Protein AF-A0A2X2DXN9-F1 (afdb_monomer)

Foldseek 3Di:
DPDDDADDDDDPDDDPVVVVVCVVPHDPDDDDDPDDLQDQQLEAEEEEADALVCLLVLVLLVCQVPLWLAEEEEDADPVVLVVSQVSLVVVVAQEDEFEDVDDPVVLVVRLVCRLLLVGRYYYYYLVRCPPSPHPAGQEYEHSAQDQDLVSVSVRRVSHRPPNDYHYYYYYDYPVCVVSVVVNCVSNVHDHHYDYRDPDGDRDHNHGQKDKDKAFAAVCNVDDPVVVLCCCVPVVVADPVQWDDWAGDNGMIIIIGTPVSD

pLDDT: mean 89.09, std 10.54, range [43.66, 98.56]

Organism: Proteus mirabilis (NCBI:txid584)

Mean predicted aligned error: 8.42 Å

Sequence (261 aa):
MSTQRQTLLFSATWPDEIAKISRKIQQDPVTIEINSPDELPAVEQQFYEISRYGKLGLLQKLLSHHQPNSCVVFCNTKRDCQDVYEALTESNQSVLALHGDMEQKERDQTLIRFANGSCRVLVATDVAARGLDIKALEMVINYELSHDPEVHIHRIGRTARAGESGLAISFCAPEEIPRANALEEMLNIKLNWQSAPSGLSITPLVATMATLCIDGGKKAKMRPGDILGALTGDLGFSGEDIGKINIHPTHAYVAVKTVHC

Radius of gyration: 21.53 Å; Cα contacts (8 Å, |Δi|>4): 435; chains: 1; bounding box: 62×34×58 Å

InterPro domains:
  IPR001650 Helicase, C-terminal domain-like [PF00271] (55-163)
  IPR001650 Helicase, C-terminal domain-like [PS51194] (57-204)
  IPR001650 Helicase, C-terminal domain-like [SM00490] (82-163)
  IPR005580 DEAD box helicase DbpA/CsdA, RNA-binding domain [PF03880] (211-257)
  IPR012677 Nucleotide-binding alpha-beta plait domain superfamily [G3DSA:3.30.70.330] (211-260)
  IPR027417 P-loop containing nucleoside triphosphate hydrolase [G3DSA:3.40.50.300] (1-39)
  IPR027417 P-loop containing nucleoside triphosphate hydrolase [G3DSA:3.40.50.300] (42-209)
  IPR027417 P-loop containing nucleoside triphosphate hydrolase [SSF52540] (9-239)
  IPR050079 DEAD box RNA helicase [PTHR47959] (2-195)

Nearest PDB structures (foldseek):
  7pmq-assembly1_D  TM=9.463E-01  e=2.293E-34  Escherichia coli
  7pmm-assembly1_B  TM=9.439E-01  e=4.016E-34  Escherichia coli K-12
  7bbb-assembly1_A  TM=8.991E-01  e=1.398E-30  Escherichia coli K-12
  3eas-assembly1_B  TM=9.463E-01  e=1.703E-18  Thermus thermophilus HB27
  5ivl-assembly1_B  TM=8.173E-01  e=2.325E-18  Geobacillus stearothermophilus 10

Solvent-accessible surface area (backbone atoms only — not comparable to full-atom values): 14871 Å² total; per-residue (Å²): 131,86,78,83,80,86,66,89,87,86,71,96,70,84,51,74,68,56,53,53,50,47,67,72,69,41,77,90,73,86,83,82,79,88,81,66,89,81,67,68,66,67,45,52,63,40,31,34,81,40,52,78,85,48,45,63,64,49,48,48,42,50,51,30,72,66,58,54,72,30,30,40,36,36,23,87,40,65,63,57,20,47,56,52,38,52,56,39,45,77,58,60,31,29,60,44,70,39,45,86,85,59,53,71,69,57,47,53,50,49,51,51,29,40,73,44,30,38,21,26,32,39,24,19,20,66,81,48,52,58,86,67,88,59,75,59,24,48,27,27,34,31,68,42,72,49,92,46,54,69,55,45,55,62,54,46,62,48,19,30,48,96,86,43,80,10,40,29,39,36,35,33,29,81,92,40,44,71,43,53,53,52,35,28,63,74,68,72,49,82,80,47,75,50,79,84,85,76,93,70,72,78,48,59,50,75,42,63,20,38,62,48,79,41,94,41,4,50,77,70,68,54,49,67,67,58,55,50,46,48,40,43,64,79,66,66,40,54,78,88,40,49,58,62,66,48,76,40,62,62,34,25,37,37,17,31,38,38,95,81,110

Structure (mmCIF, N/CA/C/O backbone):
data_AF-A0A2X2DXN9-F1
#
_entry.id   AF-A0A2X2DXN9-F1
#
loop_
_atom_site.group_PDB
_atom_site.id
_atom_site.type_symbol
_atom_site.label_atom_id
_atom_site.label_alt_id
_atom_site.label_comp_id
_atom_site.label_asym_id
_atom_site.label_entity_id
_atom_site.label_seq_id
_atom_site.pdbx_PDB_ins_code
_atom_site.Cartn_x
_atom_site.Cartn_y
_atom_site.Cartn_z
_atom_site.occupancy
_atom_site.B_iso_or_equiv
_atom_site.auth_seq_id
_atom_site.auth_comp_id
_atom_site.auth_asym_id
_atom_site.auth_atom_id
_atom_site.pdbx_PDB_model_num
ATOM 1 N N . MET A 1 1 ? -34.849 -7.661 -37.073 1.00 43.66 1 MET A N 1
ATOM 2 C CA . MET A 1 1 ? -34.799 -8.500 -35.858 1.00 43.66 1 MET A CA 1
ATOM 3 C C . MET A 1 1 ? -34.284 -7.625 -34.732 1.00 43.66 1 MET A C 1
ATOM 5 O O . MET A 1 1 ? -33.233 -7.024 -34.902 1.00 43.66 1 MET A O 1
ATOM 9 N N . SER A 1 2 ? -35.058 -7.449 -33.660 1.00 53.84 2 SER A N 1
ATOM 10 C CA . SER A 1 2 ? -34.593 -6.728 -32.471 1.00 53.84 2 SER A CA 1
ATOM 11 C C . SER A 1 2 ? -33.479 -7.554 -31.832 1.00 53.84 2 SER A C 1
ATOM 13 O O . SER A 1 2 ? -33.687 -8.717 -31.496 1.00 53.84 2 SER A O 1
ATOM 15 N N . THR A 1 3 ? -32.279 -6.989 -31.752 1.00 63.72 3 THR A N 1
ATOM 16 C CA . THR A 1 3 ? -31.1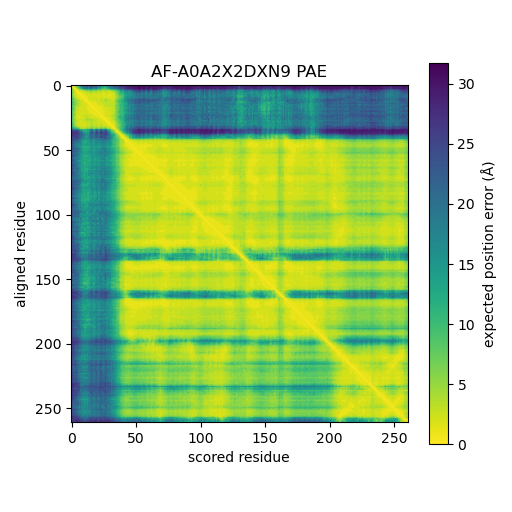30 -7.605 -31.091 1.00 63.72 3 THR A CA 1
ATOM 17 C C . THR A 1 3 ? -31.452 -7.709 -29.603 1.00 63.72 3 THR A C 1
ATOM 19 O O . THR A 1 3 ? -31.515 -6.691 -28.914 1.00 63.72 3 THR A O 1
ATOM 22 N N . GLN A 1 4 ? -31.707 -8.921 -29.105 1.00 79.00 4 GLN A N 1
ATOM 23 C CA . GLN A 1 4 ? -31.879 -9.145 -27.672 1.00 79.00 4 GLN A CA 1
ATOM 24 C C . GLN A 1 4 ? -30.590 -8.732 -26.956 1.00 79.00 4 GLN A C 1
ATOM 26 O O . GLN A 1 4 ? -29.508 -9.248 -27.237 1.00 79.00 4 GLN A O 1
ATOM 31 N N . ARG A 1 5 ? -30.702 -7.747 -26.063 1.00 84.31 5 ARG A N 1
ATOM 32 C CA . ARG A 1 5 ? -29.579 -7.234 -25.282 1.00 84.31 5 ARG A CA 1
ATOM 33 C C . ARG A 1 5 ? -29.354 -8.148 -24.082 1.00 84.31 5 ARG A C 1
ATOM 35 O O . ARG A 1 5 ? -30.212 -8.231 -23.210 1.00 84.31 5 ARG A O 1
ATOM 42 N N . GLN A 1 6 ? -28.189 -8.781 -24.015 1.00 90.00 6 GLN A N 1
ATOM 43 C CA . GLN A 1 6 ? -27.727 -9.466 -22.811 1.00 90.00 6 GLN A CA 1
ATOM 44 C C . GLN A 1 6 ? -27.098 -8.444 -21.852 1.00 90.00 6 GLN A C 1
ATOM 46 O O . GLN A 1 6 ? -26.258 -7.642 -22.264 1.00 90.00 6 GLN A O 1
ATOM 51 N N . THR A 1 7 ? -27.495 -8.470 -20.577 1.00 91.94 7 THR A N 1
ATOM 52 C CA . THR A 1 7 ? -26.948 -7.589 -19.533 1.00 91.94 7 THR A CA 1
ATOM 53 C C . THR A 1 7 ? -26.287 -8.422 -18.439 1.00 91.94 7 THR A C 1
ATOM 55 O O . THR A 1 7 ? -26.954 -9.195 -17.751 1.00 91.94 7 THR A O 1
ATOM 58 N N . LEU A 1 8 ? -24.983 -8.222 -18.250 1.00 93.56 8 LEU A N 1
ATOM 59 C CA . LEU A 1 8 ? -24.211 -8.772 -17.137 1.00 93.56 8 LEU A CA 1
ATOM 60 C C . LEU A 1 8 ? -24.008 -7.667 -16.094 1.00 93.56 8 LEU A C 1
ATOM 62 O O . LEU A 1 8 ? -23.579 -6.567 -16.446 1.00 93.56 8 LEU A O 1
ATOM 66 N N . LEU A 1 9 ? -24.327 -7.954 -14.834 1.00 90.38 9 LEU A N 1
ATOM 67 C CA . LEU A 1 9 ? -24.095 -7.060 -13.701 1.00 90.38 9 LEU A CA 1
ATOM 68 C C . LEU A 1 9 ? -23.085 -7.724 -12.770 1.00 90.38 9 LEU A C 1
ATOM 70 O O . LEU A 1 9 ? -23.290 -8.855 -12.344 1.00 90.38 9 LEU A O 1
ATOM 74 N N . PHE A 1 10 ? -22.008 -7.006 -12.465 1.00 89.06 10 PHE A N 1
ATOM 75 C CA . PHE A 1 10 ? -20.984 -7.429 -11.516 1.00 89.06 10 PHE A CA 1
ATOM 76 C C . PHE A 1 10 ? -21.008 -6.461 -10.340 1.00 89.06 10 PHE A C 1
ATOM 78 O O . PHE A 1 10 ? -20.931 -5.249 -10.544 1.00 89.06 10 PHE A O 1
ATOM 85 N N . SER A 1 11 ? -21.120 -6.991 -9.126 1.00 81.25 11 SER A N 1
ATOM 86 C CA . SER A 1 11 ? -21.057 -6.202 -7.901 1.00 81.25 11 SER A CA 1
ATOM 87 C C . SER A 1 11 ? -20.251 -6.952 -6.851 1.00 81.25 11 SER A C 1
ATOM 89 O O . SER A 1 11 ? -20.380 -8.167 -6.736 1.00 81.25 11 SER A O 1
ATOM 91 N N . ALA A 1 12 ? -19.410 -6.227 -6.113 1.00 71.94 12 ALA A N 1
ATOM 92 C CA . ALA A 1 12 ? -18.669 -6.788 -4.984 1.00 71.94 12 ALA A CA 1
ATOM 93 C C . ALA A 1 12 ? -19.564 -6.970 -3.747 1.00 71.94 12 ALA A C 1
ATOM 95 O O . ALA A 1 12 ? -19.292 -7.823 -2.914 1.00 71.94 12 ALA A O 1
ATOM 96 N N . THR A 1 13 ? -20.631 -6.176 -3.645 1.00 72.44 13 THR A N 1
ATOM 97 C CA . THR A 1 13 ? -21.581 -6.169 -2.525 1.00 72.44 13 THR A CA 1
ATOM 98 C C . THR A 1 13 ? -23.012 -6.195 -3.063 1.00 72.44 13 THR A C 1
ATOM 100 O O . THR A 1 13 ? -23.247 -5.852 -4.227 1.00 72.44 13 THR A O 1
ATOM 103 N N . TRP A 1 14 ? -23.992 -6.599 -2.252 1.00 84.62 14 TRP A N 1
ATOM 104 C CA . TRP A 1 14 ? -25.385 -6.739 -2.706 1.00 84.62 14 TRP A CA 1
ATOM 105 C C . TRP A 1 14 ? -26.413 -5.966 -1.854 1.00 84.62 14 TRP A C 1
ATOM 107 O O . TRP A 1 14 ? -27.368 -6.559 -1.351 1.00 84.62 14 TRP A O 1
ATOM 117 N N . PRO A 1 15 ? -26.262 -4.635 -1.680 1.00 82.38 15 PRO A N 1
ATOM 118 C CA . PRO A 1 15 ? -27.256 -3.831 -0.974 1.00 82.38 15 PRO A CA 1
ATOM 119 C C . PRO A 1 15 ? -28.538 -3.653 -1.805 1.00 82.38 15 PRO A C 1
ATOM 121 O O . PRO A 1 15 ? -28.542 -3.785 -3.035 1.00 82.38 15 PRO A O 1
ATOM 124 N N . ASP A 1 16 ? -29.628 -3.252 -1.144 1.00 85.19 16 ASP A N 1
ATOM 125 C CA . ASP A 1 16 ? -30.950 -3.062 -1.765 1.00 85.19 16 ASP A CA 1
ATOM 126 C C . ASP A 1 16 ? -30.941 -2.140 -2.994 1.00 85.19 16 ASP A C 1
ATOM 128 O O . ASP A 1 16 ? -31.746 -2.307 -3.916 1.00 85.19 16 ASP A O 1
ATOM 132 N N . GLU A 1 17 ? -30.041 -1.157 -3.033 1.00 87.31 17 GLU A N 1
ATOM 133 C CA . GLU A 1 17 ? -29.891 -0.264 -4.183 1.00 87.31 17 GLU A CA 1
ATOM 134 C C . GLU A 1 17 ? -29.381 -0.993 -5.432 1.00 87.31 17 GLU A C 1
ATOM 136 O O . GLU A 1 17 ? -29.935 -0.807 -6.519 1.00 87.31 17 GLU A O 1
ATOM 141 N N . ILE A 1 18 ? -28.400 -1.889 -5.284 1.00 90.44 18 ILE A N 1
ATOM 142 C CA . ILE A 1 18 ? -27.899 -2.725 -6.384 1.00 90.44 18 ILE A CA 1
ATOM 143 C C . ILE A 1 18 ? -28.983 -3.707 -6.828 1.00 90.44 18 ILE A C 1
ATOM 145 O O . ILE A 1 18 ? -29.223 -3.853 -8.030 1.00 90.44 18 ILE A O 1
ATOM 149 N N . ALA A 1 19 ? -29.726 -4.286 -5.882 1.00 88.75 19 ALA A N 1
ATOM 150 C CA . ALA A 1 19 ? -30.862 -5.149 -6.196 1.00 88.75 19 ALA A CA 1
ATOM 151 C C . ALA A 1 19 ? -31.944 -4.408 -7.011 1.00 88.75 19 ALA A C 1
ATOM 153 O O . ALA A 1 19 ? -32.518 -4.963 -7.951 1.00 88.75 19 ALA A O 1
ATOM 154 N N . LYS A 1 20 ? -32.214 -3.128 -6.706 1.00 93.19 20 LYS A N 1
ATOM 155 C CA . LYS A 1 20 ? -33.123 -2.279 -7.503 1.00 93.19 20 LYS A CA 1
ATOM 156 C C . LYS A 1 20 ? -32.589 -2.029 -8.915 1.00 93.19 20 LYS A C 1
ATOM 158 O O . LYS A 1 20 ? -33.374 -2.076 -9.861 1.00 93.19 20 LYS A O 1
ATOM 163 N N . ILE A 1 21 ? -31.287 -1.780 -9.069 1.00 92.62 21 ILE A N 1
ATOM 164 C CA . ILE A 1 21 ? -30.659 -1.581 -10.383 1.00 92.62 21 ILE A CA 1
ATOM 165 C C . ILE A 1 21 ? -30.755 -2.858 -11.217 1.00 92.62 21 ILE A C 1
ATOM 167 O O . ILE A 1 21 ? -31.239 -2.789 -12.347 1.00 92.62 21 ILE A O 1
ATOM 171 N N . SER A 1 22 ? -30.376 -4.010 -10.654 1.00 92.44 22 SER A N 1
ATOM 172 C CA . SER A 1 22 ? -30.458 -5.319 -11.315 1.00 92.44 22 SER A CA 1
ATOM 173 C C . SER A 1 22 ? -31.863 -5.571 -11.872 1.00 92.44 22 SER A C 1
ATOM 175 O O . SER A 1 22 ? -32.015 -5.779 -13.077 1.00 92.44 22 SER A O 1
ATOM 177 N N . ARG A 1 23 ? -32.906 -5.385 -11.044 1.00 92.12 23 ARG A N 1
ATOM 178 C CA . ARG A 1 23 ? -34.318 -5.525 -11.452 1.00 92.12 23 ARG A CA 1
ATOM 179 C C . ARG A 1 23 ? -34.743 -4.599 -12.595 1.00 92.12 23 ARG A C 1
ATOM 181 O O . ARG A 1 23 ? -35.689 -4.913 -13.308 1.00 92.12 23 ARG A O 1
ATOM 188 N N . LYS A 1 24 ? -34.092 -3.444 -12.757 1.00 93.31 24 LYS A N 1
ATOM 189 C CA . LYS A 1 24 ? -34.435 -2.455 -13.790 1.00 93.31 24 LYS A CA 1
ATOM 190 C C . LYS A 1 24 ? -33.757 -2.738 -15.133 1.00 93.31 24 LYS A C 1
ATOM 192 O O . LYS A 1 24 ? -34.295 -2.341 -16.164 1.00 93.31 24 LYS A O 1
ATOM 197 N N . ILE A 1 25 ? -32.571 -3.354 -15.130 1.00 92.56 25 ILE A N 1
ATOM 198 C CA . ILE A 1 25 ? -31.713 -3.455 -16.326 1.00 92.56 25 ILE A CA 1
ATOM 199 C C . ILE A 1 25 ? -31.457 -4.887 -16.812 1.00 92.56 25 ILE A C 1
ATOM 201 O O . ILE A 1 25 ? -30.969 -5.063 -17.932 1.00 92.56 25 ILE A O 1
ATOM 205 N N . GLN A 1 26 ? -31.760 -5.896 -15.993 1.00 93.12 26 GLN A N 1
ATOM 206 C CA . GLN A 1 26 ? -31.664 -7.312 -16.346 1.00 93.12 26 GLN A CA 1
ATOM 207 C C . GLN A 1 26 ? -33.069 -7.918 -16.501 1.00 93.12 26 GLN A C 1
ATOM 209 O O . GLN A 1 26 ? -34.011 -7.505 -15.830 1.00 93.12 26 GLN A O 1
ATOM 214 N N . GLN A 1 27 ? -33.208 -8.893 -17.399 1.00 90.06 27 GLN A N 1
ATOM 215 C CA . GLN A 1 27 ? -34.408 -9.723 -17.550 1.00 90.06 27 GLN A CA 1
ATOM 216 C C . GLN A 1 27 ? -34.047 -11.146 -17.139 1.00 90.06 27 GLN A C 1
ATOM 218 O O . GLN A 1 27 ? -33.095 -11.686 -17.692 1.00 90.06 27 GLN A O 1
ATOM 223 N N . ASP A 1 28 ? -34.786 -11.699 -16.174 1.00 89.75 28 ASP A N 1
ATOM 224 C CA . ASP A 1 28 ? -34.601 -13.057 -15.636 1.00 89.75 28 ASP A CA 1
ATOM 225 C C . ASP A 1 28 ? -33.117 -13.443 -15.410 1.00 89.75 28 ASP A C 1
ATOM 227 O O . ASP A 1 28 ? -32.604 -14.374 -16.035 1.00 89.75 28 ASP A O 1
ATOM 231 N N . PRO A 1 29 ? -32.358 -12.662 -14.608 1.00 90.94 29 PRO A N 1
ATOM 232 C CA . PRO A 1 29 ? -30.931 -12.905 -14.443 1.00 90.94 29 PRO A CA 1
ATOM 233 C C . PRO A 1 29 ? -30.669 -14.190 -13.654 1.00 90.94 29 PRO A C 1
ATOM 235 O O . PRO A 1 29 ? -31.252 -14.417 -12.596 1.00 90.94 29 PRO A O 1
ATOM 238 N N . VAL A 1 30 ? -29.699 -14.980 -14.116 1.00 92.19 30 VAL A N 1
ATOM 239 C CA . VAL A 1 30 ? -29.083 -16.024 -13.291 1.00 92.19 30 VAL A CA 1
ATOM 240 C C . VAL A 1 30 ? -28.154 -15.348 -12.286 1.00 92.19 30 VAL A C 1
ATOM 242 O O . VAL A 1 30 ? -27.163 -14.725 -12.676 1.00 92.19 30 VAL A O 1
ATOM 245 N N . THR A 1 31 ? -28.469 -15.470 -10.999 1.00 88.50 31 THR A N 1
ATOM 246 C CA . THR A 1 31 ? -27.612 -14.975 -9.918 1.00 88.50 31 THR A CA 1
ATOM 247 C C . THR A 1 31 ? -26.549 -16.016 -9.591 1.00 88.50 31 THR A C 1
ATOM 249 O O . THR A 1 31 ? -26.867 -17.158 -9.267 1.00 88.50 31 THR A O 1
ATOM 252 N N . ILE A 1 32 ? -25.281 -15.614 -9.666 1.00 85.25 32 ILE A N 1
ATOM 253 C CA . ILE A 1 32 ? -24.147 -16.408 -9.193 1.00 85.25 32 ILE A CA 1
ATOM 254 C C . ILE A 1 32 ? -23.573 -15.674 -7.988 1.00 85.25 32 ILE A C 1
ATOM 256 O O . ILE A 1 32 ? -22.884 -14.666 -8.138 1.00 85.25 32 ILE A O 1
ATOM 260 N N . GLU A 1 33 ? -23.880 -16.176 -6.799 1.00 79.25 33 GLU A N 1
ATOM 261 C CA . GLU A 1 33 ? -23.240 -15.739 -5.564 1.00 79.25 33 GLU A CA 1
ATOM 262 C C . GLU A 1 33 ? -22.003 -16.597 -5.333 1.00 79.25 33 GLU A C 1
ATOM 264 O O . GLU A 1 33 ? -22.087 -17.811 -5.138 1.00 79.25 33 GLU A O 1
ATOM 269 N N . ILE A 1 34 ? -20.836 -15.961 -5.365 1.00 69.06 34 ILE A N 1
ATOM 270 C CA . ILE A 1 34 ? -19.601 -16.594 -4.914 1.00 69.06 34 ILE A CA 1
ATOM 271 C C . ILE A 1 34 ? -19.5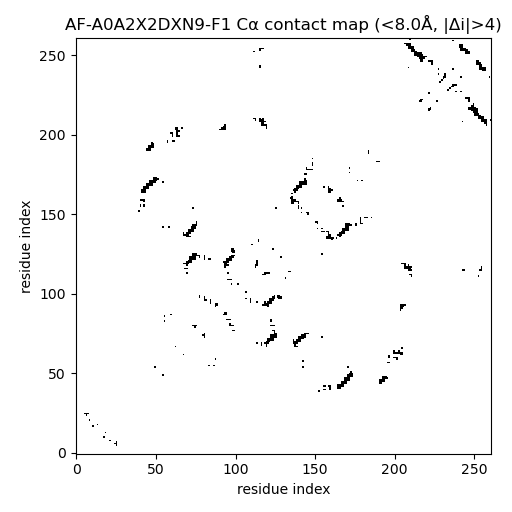72 -16.410 -3.395 1.00 69.06 34 ILE A C 1
ATOM 273 O O . ILE A 1 34 ? -18.936 -15.496 -2.878 1.00 69.06 34 ILE A O 1
ATOM 277 N N . ASN A 1 35 ? -20.348 -17.231 -2.689 1.00 48.03 35 ASN A N 1
ATOM 278 C CA . ASN A 1 35 ? -20.347 -17.244 -1.234 1.00 48.03 35 ASN A CA 1
ATOM 279 C C . ASN A 1 35 ? -19.051 -17.884 -0.729 1.00 48.03 35 ASN A C 1
ATOM 281 O O . ASN A 1 35 ? -18.899 -19.099 -0.811 1.00 48.03 35 ASN A O 1
ATOM 285 N N . SER A 1 36 ? -18.185 -17.051 -0.152 1.00 47.03 36 SER A N 1
ATOM 286 C CA . SER A 1 36 ? -17.472 -17.378 1.087 1.00 47.03 36 SER A CA 1
ATOM 287 C C . SER A 1 36 ? -17.422 -16.121 1.972 1.00 47.03 36 SER A C 1
ATOM 289 O O . SER A 1 36 ? -16.415 -15.418 1.956 1.00 47.03 36 SER A O 1
ATOM 291 N N . PRO A 1 37 ? -18.495 -15.782 2.714 1.00 47.16 37 PRO A N 1
ATOM 292 C CA . PRO A 1 37 ? -18.447 -14.708 3.711 1.00 47.16 37 PRO A CA 1
ATOM 293 C C . PRO A 1 37 ? -17.586 -15.071 4.933 1.00 47.16 37 PRO A C 1
ATOM 295 O O . PRO A 1 37 ? -17.106 -14.177 5.621 1.00 47.16 37 PRO A O 1
ATOM 298 N N . ASP A 1 38 ? -17.380 -16.367 5.195 1.00 46.31 38 ASP A N 1
ATOM 299 C CA . ASP A 1 38 ? -16.884 -16.838 6.497 1.00 46.31 38 ASP A CA 1
ATOM 300 C C . ASP A 1 38 ? -15.380 -17.125 6.560 1.00 46.31 38 ASP A C 1
ATOM 302 O O . ASP A 1 38 ? -14.809 -17.171 7.649 1.00 46.31 38 ASP A O 1
ATOM 306 N N . GLU A 1 39 ? -14.701 -17.294 5.425 1.00 54.56 39 GLU A N 1
ATOM 307 C CA . GLU A 1 39 ? -13.242 -17.387 5.437 1.00 54.56 39 GLU A CA 1
ATOM 308 C C . GLU A 1 39 ? -12.669 -16.002 5.193 1.00 54.56 39 GLU A C 1
ATOM 310 O O . GLU A 1 39 ? -12.453 -15.565 4.059 1.00 54.56 39 GLU A O 1
ATOM 315 N N . LEU A 1 40 ? -12.415 -15.307 6.306 1.00 62.00 40 LEU A N 1
ATOM 316 C CA . LEU A 1 40 ? -11.428 -14.238 6.341 1.00 62.00 40 LEU A CA 1
ATOM 317 C C . LEU A 1 40 ? -10.234 -14.647 5.467 1.00 62.00 40 LEU A C 1
ATOM 319 O O . LEU A 1 40 ? -9.781 -15.794 5.574 1.00 62.00 40 LEU A O 1
ATOM 323 N N . PRO A 1 41 ? -9.704 -13.739 4.623 1.00 65.06 41 PRO A N 1
ATOM 324 C CA . PRO A 1 41 ? -8.460 -14.000 3.915 1.00 65.06 41 PRO A CA 1
ATOM 325 C C . PRO A 1 41 ? -7.446 -14.586 4.900 1.00 65.06 41 PRO A C 1
ATOM 327 O O . PRO A 1 41 ? -7.398 -14.113 6.038 1.00 65.06 41 PRO A O 1
ATOM 330 N N . ALA A 1 42 ? -6.669 -15.595 4.489 1.00 76.06 42 ALA A N 1
ATOM 331 C CA . ALA A 1 42 ? -5.634 -16.231 5.313 1.00 76.06 42 ALA A CA 1
ATOM 332 C C . ALA A 1 42 ? -4.469 -15.253 5.582 1.00 76.06 42 ALA A C 1
ATOM 334 O O . ALA A 1 42 ? -3.345 -15.409 5.109 1.00 76.06 42 ALA A O 1
ATOM 335 N N . VAL A 1 43 ? -4.790 -14.188 6.304 1.00 87.56 43 VAL A N 1
ATOM 336 C CA . VAL A 1 43 ? -3.999 -13.004 6.584 1.00 87.56 43 VAL A CA 1
ATOM 337 C C . VAL A 1 43 ? -3.881 -12.928 8.089 1.00 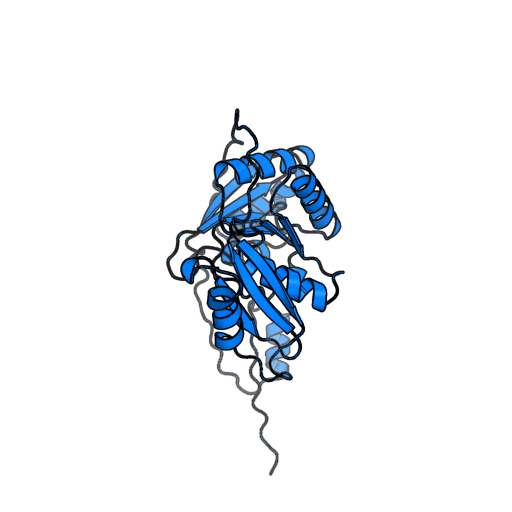87.56 43 VAL A C 1
ATOM 339 O O . VAL A 1 43 ? -4.885 -12.869 8.804 1.00 87.56 43 VAL A O 1
ATOM 342 N N . GLU A 1 44 ? -2.650 -12.896 8.575 1.00 91.69 44 GLU A N 1
ATOM 343 C CA . GLU A 1 44 ? -2.399 -12.558 9.962 1.00 91.69 44 GLU A CA 1
ATOM 344 C C . GLU A 1 44 ? -2.801 -11.099 10.183 1.00 91.69 44 GLU A C 1
ATOM 346 O O . GLU A 1 44 ? -2.304 -10.198 9.506 1.00 91.69 44 GLU A O 1
ATOM 351 N N . GLN A 1 45 ? -3.718 -10.861 11.118 1.00 94.25 45 GLN A N 1
ATOM 352 C CA . GLN A 1 45 ? -4.181 -9.521 11.455 1.00 94.25 45 GLN A CA 1
ATOM 353 C C . GLN A 1 45 ? -3.648 -9.108 12.827 1.00 94.25 45 GLN A C 1
ATOM 355 O O . GLN A 1 45 ? -3.760 -9.856 13.800 1.00 94.25 45 GLN A O 1
ATOM 360 N N . GLN A 1 46 ? -3.091 -7.902 12.905 1.00 97.06 46 GLN A N 1
ATOM 361 C CA . GLN A 1 46 ? -2.583 -7.300 14.136 1.00 97.06 46 GLN A CA 1
ATOM 362 C C . GLN A 1 46 ? -3.145 -5.888 14.295 1.00 97.06 46 GLN A C 1
ATOM 364 O O . GLN A 1 46 ? -3.168 -5.106 13.343 1.00 97.06 46 GLN A O 1
ATOM 369 N N . PHE A 1 47 ? -3.576 -5.547 15.505 1.00 97.94 47 PHE A N 1
ATOM 370 C CA . PHE A 1 47 ? -4.136 -4.240 15.830 1.00 97.94 47 PHE A CA 1
ATOM 371 C C . PHE A 1 47 ? -3.294 -3.555 16.897 1.00 97.94 47 PHE A C 1
ATOM 373 O O . PHE A 1 47 ? -2.893 -4.181 17.871 1.00 97.94 47 PHE A O 1
ATOM 380 N N . TYR A 1 48 ? -3.042 -2.261 16.731 1.00 98.25 48 TYR A N 1
ATOM 381 C CA . TYR A 1 48 ? -2.291 -1.462 17.694 1.00 98.25 48 TYR A CA 1
ATOM 382 C C . TYR A 1 48 ? -3.117 -0.260 18.121 1.00 98.25 48 TYR A C 1
ATOM 384 O O . TYR A 1 48 ? -3.457 0.591 17.295 1.00 98.25 48 TYR A O 1
ATOM 392 N N . GLU A 1 49 ? -3.405 -0.173 19.416 1.00 97.12 49 GLU A N 1
ATOM 393 C CA . GLU A 1 49 ? -3.967 1.038 19.999 1.00 97.12 49 GLU A CA 1
ATOM 394 C C . GLU A 1 49 ? -2.851 2.075 20.169 1.00 97.12 49 GLU A C 1
ATOM 396 O O . GLU A 1 49 ? -1.848 1.838 20.847 1.00 97.12 49 GLU A O 1
ATOM 401 N N . ILE A 1 50 ? -2.985 3.220 19.502 1.00 97.00 50 ILE A N 1
ATOM 402 C CA . ILE A 1 50 ? -1.963 4.266 19.509 1.00 97.00 50 ILE A CA 1
ATOM 403 C C . ILE A 1 50 ? -2.592 5.628 19.238 1.00 97.00 50 ILE A C 1
ATOM 405 O O . ILE A 1 50 ? -3.457 5.770 18.379 1.00 97.00 50 ILE A O 1
ATOM 409 N N . SER A 1 51 ? -2.137 6.670 19.933 1.00 96.75 51 SER A N 1
ATOM 410 C CA . SER A 1 51 ? -2.616 8.027 19.664 1.00 96.75 51 SER A CA 1
ATOM 411 C C . SER A 1 51 ? -2.328 8.445 18.218 1.00 96.75 51 SER A C 1
ATOM 413 O O . SER A 1 51 ? -1.335 8.021 17.623 1.00 96.75 51 SER A O 1
ATOM 415 N N . ARG A 1 52 ? -3.151 9.346 17.667 1.00 94.75 52 ARG A N 1
ATOM 416 C CA . ARG A 1 52 ? -2.956 9.914 16.320 1.00 94.75 52 ARG A CA 1
ATOM 417 C C . ARG A 1 52 ? -1.520 10.395 16.083 1.00 94.75 52 ARG A C 1
ATOM 419 O O . ARG A 1 52 ? -0.940 10.100 15.045 1.00 94.75 52 ARG A O 1
ATOM 426 N N . TYR A 1 53 ? -0.930 11.069 17.070 1.00 93.56 53 TYR A N 1
ATOM 427 C CA . TYR A 1 53 ? 0.446 11.569 17.004 1.00 93.56 53 TYR A CA 1
ATOM 428 C C . TYR A 1 53 ? 1.509 10.459 17.067 1.00 93.56 53 TYR A C 1
ATOM 430 O O . TYR A 1 53 ? 2.607 10.629 16.545 1.00 93.56 53 TYR A O 1
ATOM 438 N N . GLY A 1 54 ? 1.205 9.318 17.692 1.00 95.56 54 GLY A N 1
ATOM 439 C CA . GLY A 1 54 ? 2.121 8.180 17.803 1.00 95.56 54 GLY A CA 1
ATOM 440 C C . GLY A 1 54 ? 2.148 7.262 16.575 1.00 95.56 54 GLY A C 1
ATOM 441 O O . GLY A 1 54 ? 3.095 6.488 16.427 1.00 95.56 54 GLY A O 1
ATOM 442 N N . LYS A 1 55 ? 1.147 7.349 15.686 1.00 97.00 55 LYS A N 1
ATOM 443 C CA . LYS A 1 55 ? 1.000 6.461 14.519 1.00 97.00 55 LYS A CA 1
ATOM 444 C C . LYS A 1 55 ? 2.208 6.473 13.589 1.00 97.00 55 LYS A C 1
ATOM 446 O O . LYS A 1 55 ? 2.675 5.409 13.198 1.00 97.00 55 LYS A O 1
ATOM 451 N N . LEU A 1 56 ? 2.749 7.649 13.269 1.00 96.00 56 LEU A N 1
ATOM 452 C CA . LEU A 1 56 ? 3.904 7.768 12.376 1.00 96.00 56 LEU A CA 1
ATOM 453 C C . LEU A 1 56 ? 5.150 7.081 12.958 1.00 96.00 56 LEU A C 1
ATOM 455 O O . LEU A 1 56 ? 5.823 6.316 12.270 1.00 96.00 56 LEU A O 1
ATOM 459 N N . GLY A 1 57 ? 5.427 7.300 14.246 1.00 95.06 57 GLY A N 1
ATOM 460 C CA . GLY A 1 57 ? 6.552 6.650 14.918 1.00 95.06 57 GLY A CA 1
ATOM 461 C C . GLY A 1 57 ? 6.380 5.131 15.003 1.00 95.06 57 GLY A C 1
ATOM 462 O O . GLY A 1 57 ? 7.349 4.386 14.857 1.00 95.06 57 GLY A O 1
ATOM 463 N N . LEU A 1 58 ? 5.148 4.651 15.203 1.00 96.62 58 LEU A N 1
ATOM 464 C CA . LEU A 1 58 ? 4.838 3.223 15.157 1.00 96.62 58 LEU A CA 1
ATOM 465 C C . LEU A 1 58 ? 5.016 2.647 13.742 1.00 96.62 58 LEU A C 1
ATOM 467 O O . LEU A 1 58 ? 5.644 1.601 13.594 1.00 96.62 58 LEU A O 1
ATOM 471 N N . LEU A 1 59 ? 4.537 3.351 12.712 1.00 97.62 59 LEU A N 1
ATOM 472 C CA . LEU A 1 59 ? 4.692 2.974 11.305 1.00 97.62 59 LEU A CA 1
ATOM 473 C C . LEU A 1 59 ? 6.159 2.745 10.951 1.00 97.62 59 LEU A C 1
ATOM 475 O O . LEU A 1 59 ? 6.514 1.684 10.447 1.00 97.62 59 LEU A O 1
ATOM 479 N N . GLN A 1 60 ? 7.024 3.708 11.268 1.00 95.56 60 GLN A N 1
ATOM 480 C CA . GLN A 1 60 ? 8.457 3.613 10.989 1.00 95.56 60 GLN A CA 1
ATOM 481 C C . GLN A 1 60 ? 9.110 2.422 11.695 1.00 95.56 60 GLN A C 1
ATOM 483 O O . GLN A 1 60 ? 9.931 1.728 11.094 1.00 95.56 60 GLN A O 1
ATOM 488 N N . LYS A 1 61 ? 8.735 2.151 12.951 1.00 95.31 61 LYS A N 1
ATOM 489 C CA . LYS A 1 61 ? 9.246 1.002 13.712 1.00 95.31 61 LYS A CA 1
ATOM 490 C C . LYS A 1 61 ? 8.814 -0.327 13.107 1.00 95.31 61 LYS A C 1
ATOM 492 O O . LYS A 1 61 ? 9.643 -1.220 12.978 1.00 95.31 61 LYS A O 1
ATOM 497 N N . LEU A 1 62 ? 7.548 -0.457 12.719 1.00 96.38 62 LEU A N 1
ATOM 498 C CA . LEU A 1 62 ? 7.022 -1.692 12.135 1.00 96.38 62 LEU A CA 1
ATOM 499 C C . LEU A 1 62 ? 7.597 -1.944 10.742 1.00 96.38 62 LEU A C 1
ATOM 501 O O . LEU A 1 62 ? 8.037 -3.053 10.456 1.00 96.38 62 LEU A O 1
ATOM 505 N N . LEU A 1 63 ? 7.698 -0.904 9.916 1.00 96.06 63 LEU A N 1
ATOM 506 C CA . LEU A 1 63 ? 8.410 -0.970 8.643 1.00 96.06 63 LEU A CA 1
ATOM 507 C C . LEU A 1 63 ? 9.872 -1.407 8.846 1.00 96.06 63 LEU A C 1
ATOM 509 O O . LEU A 1 63 ? 10.349 -2.307 8.157 1.00 96.06 63 LEU A O 1
ATOM 513 N N . SER A 1 64 ? 10.552 -0.838 9.847 1.00 93.69 64 SER A N 1
ATOM 514 C CA . SER A 1 64 ? 11.935 -1.200 10.183 1.00 93.69 64 SER A CA 1
ATOM 515 C C . SER A 1 64 ? 12.071 -2.647 10.654 1.00 93.69 64 SER A C 1
ATOM 517 O O . SER A 1 64 ? 13.035 -3.305 10.278 1.00 93.69 64 SER A O 1
ATOM 519 N N . HIS A 1 65 ? 11.119 -3.127 11.458 1.00 93.88 65 HIS A N 1
ATOM 520 C CA . HIS A 1 65 ? 11.098 -4.477 12.017 1.00 93.88 65 HIS A CA 1
ATOM 521 C C . HIS A 1 65 ? 10.831 -5.543 10.953 1.00 93.88 65 HIS A C 1
ATOM 523 O O . HIS A 1 65 ? 11.552 -6.533 10.883 1.00 93.88 65 HIS A O 1
ATOM 529 N N . HIS A 1 66 ? 9.804 -5.339 10.126 1.00 94.19 66 HIS A N 1
ATOM 530 C CA . HIS A 1 66 ? 9.354 -6.355 9.179 1.00 94.19 66 HIS A CA 1
ATOM 531 C C . HIS A 1 66 ? 10.111 -6.334 7.854 1.00 94.19 66 HIS A C 1
ATOM 533 O O . HIS A 1 66 ? 10.183 -7.369 7.206 1.00 94.19 66 HIS A O 1
ATOM 539 N N . GLN A 1 67 ? 10.661 -5.186 7.437 1.00 94.31 67 GLN A N 1
ATOM 540 C CA . GLN A 1 67 ? 11.341 -5.038 6.144 1.00 94.31 67 GLN A CA 1
ATOM 541 C C . GLN A 1 67 ? 10.569 -5.695 4.973 1.00 94.31 67 GLN A C 1
ATOM 543 O O . GLN A 1 67 ? 11.158 -6.483 4.231 1.00 94.31 67 GLN A O 1
ATOM 548 N N . PRO A 1 68 ? 9.283 -5.366 4.736 1.00 94.00 68 PRO A N 1
ATOM 549 C CA . PRO A 1 68 ? 8.524 -5.970 3.640 1.00 94.00 68 PRO A CA 1
ATOM 550 C C . PRO A 1 68 ? 9.103 -5.613 2.264 1.00 94.00 68 PRO A C 1
ATOM 552 O O . PRO A 1 68 ? 9.542 -4.482 2.031 1.00 94.00 68 PRO A O 1
ATOM 555 N N . ASN A 1 69 ? 9.093 -6.542 1.310 1.00 91.56 69 ASN A N 1
ATOM 556 C CA . ASN A 1 69 ? 9.464 -6.257 -0.083 1.00 91.56 69 ASN A CA 1
ATOM 557 C C . ASN A 1 69 ? 8.415 -5.387 -0.785 1.00 91.56 69 ASN A C 1
ATOM 559 O O . ASN A 1 69 ? 8.753 -4.600 -1.667 1.00 91.56 69 ASN A O 1
ATOM 563 N N . SER A 1 70 ? 7.148 -5.517 -0.385 1.00 92.31 70 SER A N 1
ATOM 564 C CA . SER A 1 70 ? 6.043 -4.692 -0.871 1.00 92.31 70 SER A CA 1
ATOM 565 C C . SER A 1 70 ? 5.024 -4.437 0.238 1.00 92.31 70 SER A C 1
ATOM 567 O O . SER A 1 70 ? 4.486 -5.366 0.843 1.00 92.31 70 SER A O 1
ATOM 569 N N . CYS A 1 71 ? 4.761 -3.161 0.503 1.00 95.38 71 CYS A N 1
ATOM 570 C CA . CYS A 1 71 ? 3.828 -2.708 1.520 1.00 95.38 71 CYS A CA 1
ATOM 571 C C . CYS A 1 71 ? 2.919 -1.618 0.961 1.00 95.38 71 CYS A C 1
ATOM 573 O O . CYS A 1 71 ? 3.399 -0.677 0.330 1.00 95.38 71 CYS A O 1
ATOM 575 N N . VAL A 1 72 ? 1.618 -1.704 1.238 1.00 95.94 72 VAL A N 1
ATOM 576 C CA . VAL A 1 72 ? 0.691 -0.583 1.024 1.00 95.94 72 VAL A CA 1
ATOM 577 C C . VAL A 1 72 ? 0.236 -0.041 2.371 1.00 95.94 72 VAL A C 1
ATOM 579 O O . VAL A 1 72 ? -0.227 -0.801 3.218 1.00 95.94 72 VAL A O 1
ATOM 582 N N . VAL A 1 73 ? 0.352 1.273 2.551 1.00 97.94 73 VAL A N 1
ATOM 583 C CA . VAL A 1 73 ? -0.161 2.006 3.711 1.00 97.94 73 VAL A CA 1
ATOM 584 C C . VAL A 1 73 ? -1.431 2.736 3.285 1.00 97.94 73 VAL A C 1
ATOM 586 O O . VAL A 1 73 ? -1.376 3.666 2.484 1.00 97.94 73 VAL A O 1
ATOM 589 N N . PHE A 1 74 ? -2.578 2.307 3.799 1.00 97.38 74 PHE A N 1
ATOM 590 C CA . PHE A 1 74 ? -3.869 2.917 3.511 1.00 97.38 74 PHE A CA 1
ATOM 591 C C . PHE A 1 74 ? -4.178 4.066 4.468 1.00 97.38 74 PHE A C 1
ATOM 593 O O . PHE A 1 74 ? -4.196 3.885 5.688 1.00 97.38 74 PHE A O 1
ATOM 600 N N . CYS A 1 75 ? -4.498 5.219 3.891 1.00 96.62 75 CYS A N 1
ATOM 601 C CA . CYS A 1 75 ? -4.967 6.417 4.578 1.00 96.62 75 CYS A CA 1
ATOM 602 C C . CYS A 1 75 ? -6.414 6.721 4.167 1.00 96.62 75 CYS A C 1
ATOM 604 O O . CYS A 1 75 ? -6.803 6.477 3.020 1.00 96.62 75 CYS A O 1
ATOM 606 N N . ASN A 1 76 ? -7.215 7.287 5.075 1.00 93.81 76 ASN A N 1
ATOM 607 C CA . ASN A 1 76 ? -8.604 7.631 4.756 1.00 93.81 76 ASN A CA 1
ATOM 608 C C . ASN A 1 76 ? -8.697 8.913 3.917 1.00 93.81 76 ASN A C 1
ATOM 610 O O . ASN A 1 76 ? -9.578 9.030 3.062 1.00 93.81 76 ASN A O 1
ATOM 614 N N . THR A 1 77 ? -7.789 9.873 4.131 1.00 93.25 77 THR A N 1
ATOM 615 C CA . THR A 1 77 ? -7.781 11.146 3.401 1.00 93.25 77 THR A CA 1
ATOM 616 C C . THR A 1 77 ? -6.519 11.335 2.565 1.00 93.25 77 THR A C 1
ATOM 618 O O . THR A 1 77 ? -5.468 10.741 2.810 1.00 93.25 77 THR A O 1
ATOM 621 N N . LYS A 1 78 ? -6.618 12.205 1.553 1.00 93.62 78 LYS A N 1
ATOM 622 C CA . LYS A 1 78 ? -5.470 12.594 0.721 1.00 93.62 78 LYS A CA 1
ATOM 623 C C . LYS A 1 78 ? -4.412 13.350 1.525 1.00 93.62 78 LYS A C 1
ATOM 625 O O . LYS A 1 78 ? -3.232 13.211 1.239 1.00 93.62 78 LYS A O 1
ATOM 630 N N . ARG A 1 79 ? -4.843 14.132 2.520 1.00 94.19 79 ARG A N 1
ATOM 631 C CA . ARG A 1 79 ? -3.941 14.890 3.386 1.00 94.19 79 ARG A CA 1
ATOM 632 C C . ARG A 1 79 ? -3.098 13.950 4.236 1.00 94.19 79 ARG A C 1
ATOM 634 O O . ARG A 1 79 ? -1.885 14.051 4.189 1.00 94.19 79 ARG A O 1
ATOM 641 N N . ASP A 1 80 ? -3.726 12.978 4.896 1.00 94.56 80 ASP A N 1
ATOM 642 C CA . ASP A 1 80 ? -2.993 11.979 5.685 1.00 94.56 80 ASP A CA 1
ATOM 643 C C . ASP A 1 80 ? -2.039 11.162 4.798 1.00 94.56 80 ASP A C 1
ATOM 645 O O . ASP A 1 80 ? -0.912 10.880 5.190 1.00 94.56 80 ASP A O 1
ATOM 649 N N . CYS A 1 81 ? -2.459 10.829 3.570 1.00 95.88 81 CYS A N 1
ATOM 650 C CA . CYS A 1 81 ? -1.596 10.169 2.587 1.00 95.88 81 CYS A CA 1
ATOM 651 C C . CYS A 1 81 ? -0.338 10.996 2.271 1.00 95.88 81 CYS A C 1
ATOM 653 O O . CYS A 1 81 ? 0.751 10.432 2.179 1.00 95.88 81 CYS A O 1
ATOM 655 N N . GLN A 1 82 ? -0.486 12.311 2.100 1.00 95.81 82 GLN A N 1
ATOM 656 C CA . GLN A 1 82 ? 0.628 13.212 1.821 1.00 95.81 82 GLN A CA 1
ATOM 657 C C . GLN A 1 82 ? 1.533 13.381 3.049 1.00 95.81 82 GLN A C 1
ATOM 659 O O . GLN A 1 82 ? 2.741 13.196 2.931 1.00 95.81 82 GLN A O 1
ATOM 664 N N . ASP A 1 83 ? 0.953 13.629 4.226 1.00 96.19 83 ASP A N 1
ATOM 665 C CA . ASP A 1 83 ? 1.688 13.814 5.483 1.00 96.19 83 ASP A CA 1
ATOM 666 C C . ASP A 1 83 ? 2.530 12.561 5.820 1.00 96.19 83 ASP A C 1
ATOM 668 O O . ASP A 1 83 ? 3.698 12.654 6.203 1.00 96.19 83 ASP A O 1
ATOM 672 N N . VAL A 1 84 ? 1.966 11.360 5.626 1.00 98.12 84 VAL A N 1
ATOM 673 C CA . VAL A 1 84 ? 2.689 10.090 5.817 1.00 98.12 84 VAL A CA 1
ATOM 674 C C . VAL A 1 84 ? 3.787 9.908 4.766 1.00 98.12 84 VAL A C 1
ATOM 676 O O . VAL A 1 84 ? 4.890 9.479 5.106 1.00 98.12 84 VAL A O 1
ATOM 679 N N . TYR A 1 85 ? 3.515 10.225 3.497 1.00 98.00 85 TYR A N 1
ATOM 680 C CA . TYR A 1 85 ? 4.511 10.139 2.427 1.00 98.00 85 TYR A CA 1
ATOM 681 C C . TYR A 1 85 ? 5.720 11.048 2.686 1.00 98.00 85 TYR A C 1
ATOM 683 O O . TYR A 1 85 ? 6.859 10.588 2.579 1.00 98.00 85 TYR A O 1
ATOM 691 N N . GLU A 1 86 ? 5.487 12.305 3.065 1.00 97.69 86 GLU A N 1
ATOM 692 C CA . GLU A 1 86 ? 6.540 13.279 3.367 1.00 97.69 86 GLU A CA 1
ATOM 693 C C . GLU A 1 86 ? 7.410 12.798 4.529 1.00 97.69 86 GLU A C 1
ATOM 695 O O . GLU A 1 86 ? 8.627 12.679 4.385 1.00 97.69 86 GLU A O 1
ATOM 700 N N . ALA A 1 87 ? 6.794 12.384 5.636 1.00 96.50 87 ALA A N 1
ATOM 701 C CA . ALA A 1 87 ? 7.527 11.917 6.806 1.00 96.50 87 ALA A CA 1
ATOM 702 C C . ALA A 1 87 ? 8.348 10.635 6.559 1.00 96.50 87 ALA A C 1
ATOM 704 O O . ALA A 1 87 ? 9.457 10.471 7.082 1.00 96.50 87 ALA A O 1
ATOM 705 N N . LEU A 1 88 ? 7.821 9.695 5.765 1.00 97.25 88 LEU A N 1
ATOM 706 C CA . LEU A 1 88 ? 8.572 8.502 5.367 1.00 97.25 88 LEU A CA 1
ATOM 707 C C . LEU A 1 88 ? 9.729 8.865 4.425 1.00 97.25 88 LEU A C 1
ATOM 709 O O . LEU A 1 88 ? 10.821 8.313 4.574 1.00 97.25 88 LEU A O 1
ATOM 713 N N . THR A 1 89 ? 9.525 9.825 3.522 1.00 96.62 89 THR A N 1
ATOM 714 C CA . THR A 1 89 ? 10.569 10.333 2.620 1.00 96.62 89 THR A CA 1
ATOM 715 C C . THR A 1 89 ? 11.706 10.991 3.402 1.00 96.62 89 THR A C 1
ATOM 717 O O . THR A 1 89 ? 12.868 10.657 3.182 1.00 96.62 89 THR A O 1
ATOM 720 N N . GLU A 1 90 ? 11.390 11.848 4.378 1.00 95.38 90 GLU A N 1
ATOM 721 C CA . GLU A 1 90 ? 12.374 12.472 5.280 1.00 95.38 90 GLU A CA 1
ATOM 722 C C . GLU A 1 90 ? 13.179 11.440 6.081 1.00 95.38 90 GLU A C 1
ATOM 724 O O . GLU A 1 90 ? 14.335 11.664 6.439 1.00 95.38 90 GLU A O 1
ATOM 729 N N . SER A 1 91 ? 12.586 10.270 6.319 1.00 92.19 91 SER A N 1
ATOM 730 C CA . SER A 1 91 ? 13.227 9.145 7.003 1.00 92.19 91 SER A CA 1
ATOM 731 C C . SER A 1 91 ? 13.965 8.194 6.055 1.00 92.19 91 SER A C 1
ATOM 733 O O . SER A 1 91 ? 14.300 7.075 6.446 1.00 92.19 91 SER A O 1
ATOM 735 N N . ASN A 1 92 ? 14.218 8.627 4.815 1.00 93.88 92 ASN A N 1
ATOM 736 C CA . ASN A 1 92 ? 14.903 7.882 3.755 1.00 93.88 92 ASN A CA 1
ATOM 737 C C . ASN A 1 92 ? 14.237 6.545 3.386 1.00 93.88 92 ASN A C 1
ATOM 739 O O . ASN A 1 92 ? 14.898 5.625 2.904 1.00 93.88 92 ASN A O 1
ATOM 743 N N . GLN A 1 93 ? 12.930 6.415 3.619 1.00 95.31 93 GLN A N 1
ATOM 744 C CA . GLN A 1 93 ? 12.183 5.220 3.240 1.00 95.31 93 GLN A CA 1
ATOM 745 C C . GLN A 1 93 ? 11.954 5.202 1.727 1.00 95.31 93 GLN A C 1
ATOM 747 O O . GLN A 1 93 ? 11.648 6.223 1.113 1.00 95.31 93 GLN A O 1
ATOM 752 N N . SER A 1 94 ? 12.037 4.022 1.115 1.00 96.00 94 SER A N 1
ATOM 753 C CA . SER A 1 94 ? 11.644 3.811 -0.276 1.00 96.00 94 SER A CA 1
ATOM 754 C C . SER A 1 94 ? 10.121 3.872 -0.415 1.00 96.00 94 SER A C 1
ATOM 756 O O . SER A 1 94 ? 9.434 2.848 -0.350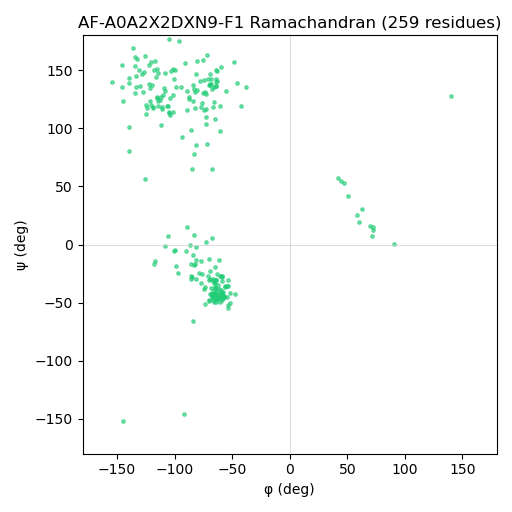 1.00 96.00 94 SER A O 1
ATOM 758 N N . VAL A 1 95 ? 9.599 5.085 -0.598 1.00 97.56 95 VAL A N 1
ATOM 759 C CA . VAL A 1 95 ? 8.167 5.384 -0.541 1.00 97.56 95 VAL A CA 1
ATOM 760 C C . VAL A 1 95 ? 7.669 6.141 -1.777 1.00 97.56 95 VAL A C 1
ATOM 762 O O . VAL A 1 95 ? 8.395 6.936 -2.371 1.00 97.56 95 VAL A O 1
ATOM 765 N N . LEU A 1 96 ? 6.424 5.883 -2.175 1.00 96.62 96 LEU A N 1
ATOM 766 C CA . LEU A 1 96 ? 5.665 6.652 -3.163 1.00 96.62 96 LEU A CA 1
ATOM 767 C C . LEU A 1 96 ? 4.249 6.903 -2.642 1.00 96.62 96 LEU A C 1
ATOM 769 O O . LEU A 1 96 ? 3.725 6.109 -1.860 1.00 96.62 96 LEU A O 1
ATOM 773 N N . ALA A 1 97 ? 3.615 7.977 -3.109 1.00 96.19 97 ALA A N 1
ATOM 774 C CA . ALA A 1 97 ? 2.217 8.280 -2.820 1.00 96.19 97 ALA A CA 1
ATOM 775 C C . ALA A 1 97 ? 1.305 7.943 -4.009 1.00 96.19 97 ALA A C 1
ATOM 777 O O . ALA A 1 97 ? 1.706 8.043 -5.171 1.00 96.19 97 ALA A O 1
ATOM 778 N N . LEU A 1 98 ? 0.061 7.565 -3.711 1.00 94.12 98 LEU A N 1
ATOM 779 C CA . LEU A 1 98 ? -0.999 7.328 -4.683 1.00 94.12 98 LEU A CA 1
ATOM 780 C C . LEU A 1 98 ? -2.339 7.880 -4.177 1.00 94.12 98 LEU A C 1
ATOM 782 O O . LEU A 1 98 ? -3.045 7.250 -3.386 1.00 94.12 98 LEU A O 1
ATOM 786 N N . HIS A 1 99 ? -2.737 9.047 -4.679 1.00 91.69 99 HIS A N 1
ATOM 787 C CA . HIS A 1 99 ? -3.998 9.698 -4.315 1.00 91.69 99 HIS A CA 1
ATOM 788 C C . HIS A 1 99 ? -4.732 10.259 -5.539 1.00 91.69 99 HIS A C 1
ATOM 790 O O . HIS A 1 99 ? -4.213 10.299 -6.651 1.00 91.69 99 HIS A O 1
ATOM 796 N N . GLY A 1 100 ? -5.988 10.662 -5.340 1.00 86.44 100 GLY A N 1
ATOM 797 C CA . GLY A 1 100 ? -6.898 11.023 -6.433 1.00 86.44 100 GLY A CA 1
ATOM 798 C C . GLY A 1 100 ? -6.631 12.354 -7.148 1.00 86.44 100 GLY A C 1
ATOM 799 O O . GLY A 1 100 ? -7.436 12.702 -7.998 1.00 86.44 100 GLY A O 1
ATOM 800 N N . ASP A 1 101 ? -5.575 13.095 -6.796 1.00 88.38 101 ASP A N 1
ATOM 801 C CA . ASP A 1 101 ? -5.200 14.350 -7.488 1.00 88.38 101 ASP A CA 1
ATOM 802 C C . ASP A 1 101 ? -4.053 14.158 -8.486 1.00 88.38 101 ASP A C 1
ATOM 804 O O . ASP A 1 101 ? -3.700 15.089 -9.202 1.00 88.38 101 ASP A O 1
ATOM 808 N N . MET A 1 102 ? -3.471 12.959 -8.539 1.00 88.56 102 MET A N 1
ATOM 809 C CA . MET A 1 102 ? -2.399 12.651 -9.478 1.00 88.56 102 MET A CA 1
ATOM 810 C C . MET A 1 102 ? -2.934 12.566 -10.903 1.00 88.56 102 MET A C 1
ATOM 812 O O . MET A 1 102 ? -4.002 11.992 -11.149 1.00 88.56 102 MET A O 1
ATOM 816 N N . GLU A 1 103 ? -2.147 13.052 -11.859 1.00 91.00 103 GLU A N 1
ATOM 817 C CA . GLU A 1 103 ? -2.449 12.819 -13.264 1.00 91.00 103 GLU A CA 1
ATOM 818 C C . GLU A 1 103 ? -2.365 11.322 -13.591 1.00 91.00 103 GLU A C 1
ATOM 820 O O . GLU A 1 103 ? -1.559 10.579 -13.025 1.00 91.00 103 GLU A O 1
ATOM 825 N N . GLN A 1 104 ? -3.155 10.862 -14.566 1.00 86.94 104 GLN A N 1
ATOM 826 C CA . GLN A 1 104 ? -3.172 9.444 -14.946 1.00 86.94 104 GLN A CA 1
ATOM 827 C C . GLN A 1 104 ? -1.776 8.924 -15.333 1.00 86.94 104 GLN A C 1
ATOM 829 O O . GLN A 1 104 ? -1.430 7.790 -15.012 1.00 86.94 104 GLN A O 1
ATOM 834 N N . LYS A 1 105 ? -0.949 9.760 -15.975 1.00 87.62 105 LYS A N 1
ATOM 835 C CA . LYS A 1 105 ? 0.428 9.408 -16.346 1.00 87.62 105 LYS A CA 1
ATOM 836 C C . LYS A 1 105 ? 1.304 9.159 -15.116 1.00 87.62 105 LYS A C 1
ATOM 838 O O . LYS A 1 105 ? 2.032 8.171 -15.083 1.00 87.62 105 LYS A O 1
ATOM 843 N N . GLU A 1 106 ? 1.239 10.039 -14.121 1.00 90.12 106 GLU A N 1
ATOM 844 C CA . GLU A 1 106 ? 1.995 9.900 -12.871 1.00 90.12 106 GLU A CA 1
ATOM 845 C C . GLU A 1 106 ? 1.516 8.687 -12.081 1.00 90.12 106 GLU A C 1
ATOM 847 O O . GLU A 1 106 ? 2.326 7.898 -11.599 1.00 90.12 106 GLU A O 1
ATOM 852 N N . ARG A 1 107 ? 0.195 8.489 -12.023 1.00 90.88 107 ARG A N 1
ATOM 853 C CA . ARG A 1 107 ? -0.427 7.306 -11.434 1.00 90.88 107 ARG A CA 1
ATOM 854 C C . ARG A 1 107 ? 0.133 6.030 -12.058 1.00 90.88 107 ARG A C 1
ATOM 856 O O . ARG A 1 107 ? 0.643 5.184 -11.331 1.00 90.88 107 ARG A O 1
ATOM 863 N N . ASP A 1 108 ? 0.092 5.905 -13.382 1.00 88.62 108 ASP A N 1
ATOM 864 C CA . ASP A 1 108 ? 0.593 4.721 -14.085 1.00 88.62 108 ASP A CA 1
ATOM 865 C C . ASP A 1 108 ? 2.087 4.487 -13.799 1.00 88.62 108 ASP A C 1
ATOM 867 O O . ASP A 1 108 ? 2.498 3.360 -13.517 1.00 88.62 108 ASP A O 1
ATOM 871 N N . GLN A 1 109 ? 2.901 5.548 -13.793 1.00 89.38 109 GLN A N 1
ATOM 872 C CA . GLN A 1 109 ? 4.328 5.461 -13.469 1.00 89.38 109 GLN A CA 1
ATOM 873 C C . GLN A 1 109 ? 4.581 5.001 -12.031 1.00 89.38 109 GLN A C 1
ATOM 875 O O . GLN A 1 109 ? 5.417 4.122 -11.815 1.00 89.38 109 GLN A O 1
ATOM 880 N N . THR A 1 110 ? 3.858 5.545 -11.052 1.00 92.94 110 THR A N 1
ATOM 881 C CA . THR A 1 110 ? 3.951 5.129 -9.647 1.00 92.94 110 THR A CA 1
ATOM 882 C C . THR A 1 110 ? 3.633 3.647 -9.489 1.00 92.94 110 THR A C 1
ATOM 884 O O . THR A 1 110 ? 4.378 2.923 -8.826 1.00 92.94 110 THR A O 1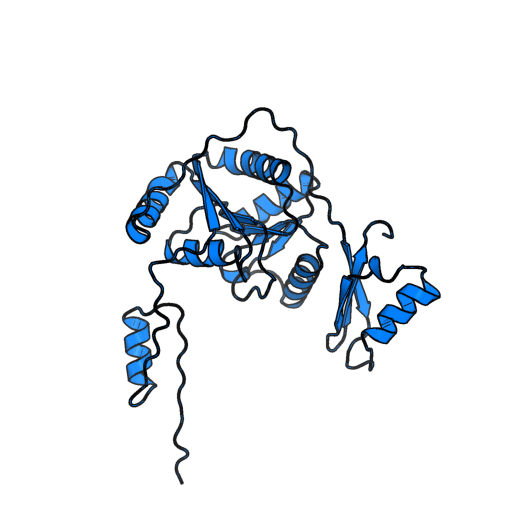
ATOM 887 N N . LEU A 1 111 ? 2.577 3.169 -10.151 1.00 91.00 111 LEU A N 1
ATOM 888 C CA . LEU A 1 111 ? 2.192 1.760 -10.100 1.00 91.00 111 LEU A CA 1
ATOM 889 C C . LEU A 1 111 ? 3.239 0.847 -10.726 1.00 91.00 111 LEU A C 1
ATOM 891 O O . LEU A 1 111 ? 3.547 -0.201 -10.161 1.00 91.00 111 LEU A O 1
ATOM 895 N N . ILE A 1 112 ? 3.814 1.248 -11.859 1.00 91.06 112 ILE A N 1
ATOM 896 C CA . ILE A 1 112 ? 4.883 0.489 -12.511 1.00 91.06 112 ILE A CA 1
ATOM 897 C C . ILE A 1 112 ? 6.116 0.430 -11.607 1.00 91.06 112 ILE A C 1
ATOM 899 O O . ILE A 1 112 ? 6.645 -0.655 -11.382 1.00 91.06 112 ILE A O 1
ATOM 903 N N . ARG A 1 113 ? 6.541 1.563 -11.034 1.00 93.31 113 ARG A N 1
ATOM 904 C CA . ARG A 1 113 ? 7.692 1.626 -10.116 1.00 93.31 113 ARG A CA 1
ATOM 905 C C . ARG A 1 113 ? 7.497 0.730 -8.898 1.00 93.31 113 ARG A C 1
ATOM 907 O O . ARG A 1 113 ? 8.417 0.005 -8.530 1.00 93.31 113 ARG A O 1
ATOM 914 N N . PHE A 1 114 ? 6.309 0.751 -8.299 1.00 93.00 114 PHE A N 1
ATOM 915 C CA . PHE A 1 114 ? 5.988 -0.109 -7.164 1.00 93.00 114 PHE A CA 1
ATOM 916 C C . PHE A 1 114 ? 5.959 -1.593 -7.562 1.00 93.00 114 PHE A C 1
ATOM 918 O O . PHE A 1 114 ? 6.625 -2.413 -6.937 1.00 93.00 114 PHE A O 1
ATOM 925 N N . ALA A 1 115 ? 5.286 -1.943 -8.663 1.00 90.06 115 ALA A N 1
ATOM 926 C CA . ALA A 1 115 ? 5.228 -3.319 -9.165 1.00 90.06 115 ALA A CA 1
ATOM 927 C C . ALA A 1 115 ? 6.602 -3.882 -9.580 1.00 90.06 115 ALA A C 1
ATOM 929 O O . ALA A 1 115 ? 6.798 -5.098 -9.576 1.00 90.06 115 ALA A O 1
ATOM 930 N N . ASN A 1 116 ? 7.541 -3.006 -9.938 1.00 91.56 116 ASN A N 1
ATOM 931 C CA . ASN A 1 116 ? 8.916 -3.341 -10.293 1.00 91.56 116 ASN A CA 1
ATOM 932 C C . ASN A 1 116 ? 9.865 -3.426 -9.086 1.00 91.56 116 ASN A C 1
ATOM 934 O O . ASN A 1 116 ? 11.051 -3.678 -9.282 1.00 91.56 116 ASN A O 1
ATOM 938 N N . GLY A 1 117 ? 9.387 -3.192 -7.859 1.00 91.38 117 GLY A N 1
ATOM 939 C CA . GLY A 1 117 ? 10.235 -3.175 -6.662 1.00 91.38 117 GLY A CA 1
ATOM 940 C C . GLY A 1 117 ? 11.151 -1.950 -6.570 1.00 91.38 117 GLY A C 1
ATOM 941 O O . GLY A 1 117 ? 12.094 -1.939 -5.783 1.00 91.38 117 GLY A O 1
ATOM 942 N N . SER A 1 118 ? 10.884 -0.905 -7.364 1.00 93.44 118 SER A N 1
ATOM 943 C CA . SER A 1 118 ? 11.574 0.391 -7.269 1.00 93.44 118 SER A CA 1
ATOM 944 C C . SER A 1 118 ? 11.033 1.297 -6.175 1.00 93.44 118 SER A C 1
ATOM 946 O O . SER A 1 118 ? 11.520 2.408 -5.970 1.00 93.44 118 SER A O 1
ATOM 948 N N . CYS A 1 119 ? 10.005 0.820 -5.489 1.00 93.88 119 CYS A N 1
ATOM 949 C CA . CYS A 1 119 ? 9.464 1.382 -4.277 1.00 93.88 119 CYS A CA 1
ATOM 950 C C . CYS A 1 119 ? 8.968 0.226 -3.408 1.00 93.88 119 CYS A C 1
ATOM 952 O O . CYS A 1 119 ? 8.330 -0.686 -3.935 1.00 93.88 119 CYS A O 1
ATOM 954 N N . ARG A 1 120 ? 9.261 0.257 -2.104 1.00 94.69 120 ARG A N 1
ATOM 955 C CA . ARG A 1 120 ? 8.825 -0.790 -1.164 1.00 94.69 120 ARG A CA 1
ATOM 956 C C . ARG A 1 120 ? 7.554 -0.420 -0.411 1.00 94.69 120 ARG A C 1
ATOM 958 O O . ARG A 1 120 ? 6.825 -1.317 0.000 1.00 94.69 120 ARG A O 1
ATOM 965 N N . VAL A 1 121 ? 7.260 0.873 -0.263 1.00 97.06 121 VAL A N 1
ATOM 966 C CA . VAL A 1 121 ? 6.086 1.374 0.464 1.00 97.06 121 VAL A CA 1
ATOM 967 C C . VAL A 1 121 ? 5.244 2.286 -0.424 1.00 97.06 121 VAL A C 1
ATOM 969 O O . VAL A 1 121 ? 5.679 3.358 -0.824 1.00 97.06 121 VAL A O 1
ATOM 972 N N . LEU A 1 122 ? 4.002 1.902 -0.689 1.00 96.50 122 LEU A N 1
ATOM 973 C CA . LEU A 1 122 ? 3.036 2.748 -1.380 1.00 96.50 122 LEU A CA 1
ATOM 974 C C . LEU A 1 122 ? 2.021 3.294 -0.377 1.00 96.50 122 LEU A C 1
ATOM 976 O O . LEU A 1 122 ? 1.227 2.536 0.174 1.00 96.50 122 LEU A O 1
ATOM 980 N N . VAL A 1 123 ? 2.024 4.601 -0.147 1.00 97.75 123 VAL A N 1
ATOM 981 C CA . VAL A 1 123 ? 1.007 5.269 0.675 1.00 97.75 123 VAL A CA 1
ATOM 982 C C . VAL A 1 123 ? -0.159 5.634 -0.229 1.00 97.75 123 VAL A C 1
ATOM 984 O O . VAL A 1 123 ? 0.046 6.268 -1.264 1.00 97.75 123 VAL A O 1
ATOM 987 N N . ALA A 1 124 ? -1.374 5.209 0.102 1.00 95.88 124 ALA A N 1
ATOM 988 C CA . ALA A 1 124 ? -2.508 5.374 -0.793 1.00 95.88 124 ALA A CA 1
ATOM 989 C C . ALA A 1 124 ? -3.836 5.622 -0.079 1.00 95.88 124 ALA A C 1
ATOM 991 O O . ALA A 1 124 ? -4.074 5.174 1.039 1.00 95.88 124 ALA A O 1
ATOM 992 N N . THR A 1 125 ? -4.747 6.283 -0.790 1.00 94.50 125 THR A N 1
ATOM 993 C CA . THR A 1 125 ? -6.171 6.350 -0.414 1.00 94.50 125 THR A CA 1
ATOM 994 C C . THR A 1 125 ? -6.960 5.218 -1.068 1.00 94.50 125 THR A C 1
ATOM 996 O O . THR A 1 125 ? -6.577 4.743 -2.138 1.00 94.50 125 THR A O 1
ATOM 999 N N . ASP A 1 126 ? -8.105 4.825 -0.502 1.00 87.75 126 ASP A N 1
ATOM 1000 C CA . ASP A 1 126 ? -8.933 3.734 -1.049 1.00 87.75 126 ASP A CA 1
ATOM 1001 C C . ASP A 1 126 ? -9.318 3.945 -2.513 1.00 87.75 126 ASP A C 1
ATOM 1003 O O . ASP A 1 126 ? -9.214 3.039 -3.338 1.00 87.75 126 ASP A O 1
ATOM 1007 N N . VAL A 1 127 ? -9.743 5.164 -2.855 1.00 79.81 127 VAL A N 1
ATOM 1008 C CA . VAL A 1 127 ? -10.150 5.516 -4.222 1.00 79.81 127 VAL A CA 1
ATOM 1009 C C . VAL A 1 127 ? -8.991 5.310 -5.189 1.00 79.81 127 VAL A C 1
ATOM 1011 O O . VAL A 1 127 ? -9.172 4.750 -6.267 1.00 79.81 127 VAL A O 1
ATOM 1014 N N . ALA A 1 128 ? -7.795 5.724 -4.785 1.00 78.69 128 ALA A N 1
ATOM 1015 C CA . ALA A 1 128 ? -6.615 5.620 -5.615 1.00 78.69 128 ALA A CA 1
ATOM 1016 C C . ALA A 1 128 ? -6.037 4.195 -5.625 1.00 78.69 128 ALA A C 1
ATOM 1018 O O . ALA A 1 128 ? -5.401 3.810 -6.598 1.00 78.69 128 ALA A O 1
ATOM 1019 N N . ALA A 1 129 ? -6.284 3.382 -4.606 1.00 76.88 129 ALA A N 1
ATOM 1020 C CA . ALA A 1 129 ? -5.829 1.997 -4.535 1.00 76.88 129 ALA A CA 1
ATOM 1021 C C . ALA A 1 129 ? -6.827 0.978 -5.126 1.00 76.88 129 ALA A C 1
ATOM 1023 O O . ALA A 1 129 ? -6.528 -0.215 -5.256 1.00 76.88 129 ALA A O 1
ATOM 1024 N N . ARG A 1 130 ? -8.028 1.414 -5.523 1.00 76.06 130 ARG A N 1
ATOM 1025 C CA . ARG A 1 130 ? -8.969 0.565 -6.262 1.00 76.06 130 ARG A CA 1
ATOM 1026 C C . ARG A 1 130 ? -8.392 0.185 -7.624 1.00 76.06 130 ARG A C 1
ATOM 1028 O O . ARG A 1 130 ? -7.825 1.011 -8.334 1.00 76.06 130 ARG A O 1
ATOM 1035 N N . GLY A 1 131 ? -8.548 -1.087 -7.984 1.00 63.66 131 GLY A N 1
ATOM 1036 C CA . GLY A 1 131 ? -8.031 -1.617 -9.248 1.00 63.66 131 GLY A CA 1
ATOM 1037 C C . GLY A 1 131 ? -6.510 -1.779 -9.294 1.00 63.66 131 GLY A C 1
ATOM 1038 O O . GLY A 1 131 ? -5.977 -2.005 -10.374 1.00 63.66 131 GLY A O 1
ATOM 1039 N N . LEU A 1 132 ? -5.812 -1.689 -8.152 1.00 66.25 132 LEU A N 1
ATOM 1040 C CA . LEU A 1 132 ? -4.421 -2.122 -8.045 1.00 66.25 132 LEU A CA 1
ATOM 1041 C C . LEU A 1 132 ? -4.322 -3.619 -8.374 1.00 66.25 132 LEU A C 1
ATOM 1043 O O . LEU A 1 132 ? -4.590 -4.472 -7.523 1.00 66.25 132 LEU A O 1
ATOM 1047 N N . ASP A 1 133 ? -3.952 -3.923 -9.617 1.00 67.62 133 ASP A N 1
ATOM 1048 C CA . ASP A 1 133 ? -3.517 -5.248 -10.060 1.00 67.62 133 ASP A CA 1
ATOM 1049 C C . ASP A 1 133 ? -2.023 -5.411 -9.765 1.00 67.62 133 ASP A C 1
ATOM 1051 O O . ASP A 1 133 ? -1.161 -5.427 -10.646 1.00 67.62 133 ASP A O 1
ATOM 1055 N N . ILE A 1 134 ? -1.705 -5.411 -8.474 1.00 65.88 134 ILE A N 1
ATOM 1056 C CA . ILE A 1 134 ? -0.365 -5.710 -7.984 1.00 65.88 134 ILE A CA 1
ATOM 1057 C C . ILE A 1 134 ? -0.394 -7.158 -7.492 1.00 65.88 134 ILE A C 1
ATOM 1059 O O . ILE A 1 134 ? -1.402 -7.618 -6.941 1.00 65.88 134 ILE A O 1
ATOM 1063 N N . LYS A 1 135 ? 0.710 -7.884 -7.719 1.00 68.06 135 LYS A N 1
ATOM 1064 C CA . LYS A 1 135 ? 0.945 -9.202 -7.108 1.00 68.06 135 LYS A CA 1
ATOM 1065 C C . LYS A 1 135 ? 0.678 -9.130 -5.598 1.00 68.06 135 LYS A C 1
ATOM 1067 O O . LYS A 1 135 ? 0.735 -8.045 -5.025 1.00 68.06 135 LYS A O 1
ATOM 1072 N N . ALA A 1 136 ? 0.379 -10.274 -4.980 1.00 79.38 136 ALA A N 1
ATOM 1073 C CA . ALA A 1 136 ? 0.125 -10.366 -3.541 1.00 79.38 136 ALA A CA 1
ATOM 1074 C C . ALA A 1 136 ? 1.138 -9.515 -2.756 1.00 79.38 136 ALA A C 1
ATOM 1076 O O . ALA A 1 136 ? 2.342 -9.733 -2.886 1.00 79.38 136 ALA A O 1
ATOM 1077 N N . LEU A 1 137 ? 0.648 -8.518 -2.016 1.00 89.62 137 LEU A N 1
ATOM 1078 C CA . LEU A 1 137 ? 1.506 -7.690 -1.173 1.00 89.62 137 LEU A CA 1
ATOM 1079 C C . LEU A 1 137 ? 2.024 -8.533 -0.015 1.00 89.62 137 LEU A C 1
ATOM 1081 O O . LEU A 1 137 ? 1.287 -9.371 0.502 1.00 89.62 137 LEU A O 1
ATOM 1085 N N . GLU A 1 138 ? 3.242 -8.271 0.438 1.00 91.69 138 GLU A N 1
ATOM 1086 C CA . GLU A 1 138 ? 3.782 -8.928 1.634 1.00 91.69 138 GLU A CA 1
ATOM 1087 C C . GLU A 1 138 ? 3.136 -8.366 2.906 1.00 91.69 138 GLU A C 1
ATOM 1089 O O . GLU A 1 138 ? 2.821 -9.102 3.839 1.00 91.69 138 GLU A O 1
ATOM 1094 N N . MET A 1 139 ? 2.871 -7.056 2.908 1.00 94.25 139 MET A N 1
ATOM 1095 C CA . MET A 1 139 ? 2.273 -6.363 4.040 1.00 94.25 139 MET A CA 1
ATOM 1096 C C . MET A 1 139 ? 1.226 -5.331 3.608 1.00 94.25 139 MET A C 1
ATOM 1098 O O . MET A 1 139 ? 1.374 -4.619 2.612 1.00 94.25 139 MET A O 1
ATOM 1102 N N . VAL A 1 140 ? 0.169 -5.213 4.404 1.00 95.56 140 VAL A N 1
ATOM 1103 C CA . VAL A 1 140 ? -0.801 -4.117 4.344 1.00 95.56 140 VAL A CA 1
ATOM 1104 C C . VAL A 1 140 ? -0.827 -3.415 5.694 1.00 95.56 140 VAL A C 1
ATOM 1106 O O . VAL A 1 140 ? -0.897 -4.068 6.731 1.00 95.56 140 VAL A O 1
ATOM 1109 N N . ILE A 1 141 ? -0.804 -2.084 5.690 1.00 98.19 141 ILE A N 1
ATOM 1110 C CA . ILE A 1 141 ? -0.968 -1.278 6.898 1.00 98.19 141 ILE A CA 1
ATOM 1111 C C . ILE A 1 141 ? -2.181 -0.368 6.732 1.00 98.19 141 ILE A C 1
ATOM 1113 O O . ILE A 1 141 ? -2.207 0.488 5.853 1.00 98.19 141 ILE A O 1
ATOM 1117 N N . ASN A 1 142 ? -3.171 -0.503 7.604 1.00 98.12 142 ASN A N 1
ATOM 1118 C CA . ASN A 1 142 ? -4.236 0.477 7.768 1.00 98.12 142 ASN A CA 1
ATOM 1119 C C . ASN A 1 142 ? -3.751 1.551 8.743 1.00 98.12 142 ASN A C 1
ATOM 1121 O O . ASN A 1 142 ? -3.787 1.351 9.959 1.00 98.12 142 ASN A O 1
ATOM 1125 N N . TYR A 1 143 ? -3.281 2.686 8.217 1.00 98.38 143 TYR A N 1
ATOM 1126 C CA . TYR A 1 143 ? -2.831 3.805 9.052 1.00 98.38 143 TYR A CA 1
ATOM 1127 C C . TYR A 1 143 ? -3.987 4.388 9.874 1.00 98.38 143 TYR A C 1
ATOM 1129 O O . TYR A 1 143 ? -3.811 4.856 10.997 1.00 98.38 143 TYR A O 1
ATOM 1137 N N . GLU A 1 144 ? -5.194 4.314 9.324 1.00 95.38 144 GLU A N 1
ATOM 1138 C CA . GLU A 1 144 ? -6.455 4.616 9.989 1.00 95.38 144 GLU A CA 1
ATOM 1139 C C . GLU A 1 144 ? -7.461 3.509 9.692 1.00 95.38 144 GLU A C 1
ATOM 1141 O O . GLU A 1 144 ? -7.500 2.972 8.575 1.00 95.38 144 GLU A O 1
ATOM 1146 N N . LEU A 1 145 ? -8.306 3.201 10.677 1.00 96.19 145 LEU A N 1
ATOM 1147 C CA . LEU A 1 145 ? -9.411 2.276 10.466 1.00 96.19 145 LEU A CA 1
ATOM 1148 C C . LEU A 1 145 ? -10.416 2.912 9.507 1.00 96.19 145 LEU A C 1
ATOM 1150 O O . LEU A 1 145 ? -10.789 4.088 9.649 1.00 96.19 145 LEU A O 1
ATOM 1154 N N . SER A 1 146 ? -10.856 2.129 8.523 1.00 91.75 146 SER A N 1
ATOM 1155 C CA . SER A 1 146 ? -11.907 2.552 7.608 1.00 91.75 146 SER A CA 1
ATOM 1156 C C . SER A 1 146 ? -13.212 2.775 8.372 1.00 91.75 146 SER A C 1
ATOM 1158 O O . SER A 1 146 ? -13.489 2.137 9.386 1.00 91.75 146 SER A O 1
ATOM 1160 N N . HIS A 1 147 ? -14.024 3.712 7.885 1.00 89.94 147 HIS A N 1
ATOM 1161 C CA . HIS A 1 147 ? -15.363 3.943 8.435 1.00 89.94 147 HIS A CA 1
ATOM 1162 C C . HIS A 1 147 ? -16.304 2.764 8.189 1.00 89.94 147 HIS A C 1
ATOM 1164 O O . HIS A 1 147 ? -17.197 2.512 8.989 1.00 89.94 147 HIS A O 1
ATOM 1170 N N . ASP A 1 148 ? -16.091 2.081 7.070 1.00 90.19 148 ASP A N 1
ATOM 1171 C CA . ASP A 1 148 ? -16.840 0.914 6.644 1.00 90.19 148 ASP A CA 1
ATOM 1172 C C . ASP A 1 148 ? -15.968 -0.338 6.856 1.00 90.19 148 ASP A C 1
ATOM 1174 O O . ASP A 1 148 ? -14.872 -0.417 6.279 1.00 90.19 148 ASP A O 1
ATOM 1178 N N . PRO A 1 149 ? -16.399 -1.300 7.687 1.00 90.00 149 PRO A N 1
ATOM 1179 C CA . PRO A 1 149 ? -15.690 -2.560 7.883 1.00 90.00 149 PRO A CA 1
ATOM 1180 C C . PRO A 1 149 ? -15.503 -3.388 6.595 1.00 90.00 149 PRO A C 1
ATOM 1182 O O . PRO A 1 149 ? -14.493 -4.081 6.461 1.00 90.00 149 PRO A O 1
ATOM 1185 N N . GLU A 1 150 ? -16.380 -3.275 5.591 1.00 88.25 150 GLU A N 1
ATOM 1186 C CA . GLU A 1 150 ? -16.183 -3.954 4.299 1.00 88.25 150 GLU A CA 1
ATOM 1187 C C . GLU A 1 150 ? -14.958 -3.403 3.553 1.00 88.25 150 GLU A C 1
ATOM 1189 O O . GLU A 1 150 ? -14.240 -4.127 2.856 1.00 88.25 150 GLU A O 1
ATOM 1194 N N . VAL A 1 151 ? -14.667 -2.107 3.709 1.00 90.31 151 VAL A N 1
ATOM 1195 C CA . VAL A 1 151 ? -13.451 -1.499 3.149 1.00 90.31 151 VAL A CA 1
ATOM 1196 C C . VAL A 1 151 ? -12.205 -2.096 3.801 1.00 90.31 151 VAL A C 1
ATOM 1198 O O . VAL A 1 151 ? -11.233 -2.355 3.091 1.00 90.31 151 VAL A O 1
ATOM 1201 N N . HIS A 1 152 ? -12.234 -2.400 5.104 1.00 91.69 152 HIS A N 1
ATOM 1202 C CA . HIS A 1 152 ? -11.123 -3.077 5.788 1.00 91.69 152 HIS A CA 1
ATOM 1203 C C . HIS A 1 152 ? -10.823 -4.432 5.143 1.00 91.69 152 HIS A C 1
ATOM 1205 O O . HIS A 1 152 ? -9.673 -4.686 4.784 1.00 91.69 152 HIS A O 1
ATOM 1211 N N . ILE A 1 153 ? -11.851 -5.252 4.889 1.00 88.75 153 ILE A N 1
ATOM 1212 C CA . ILE A 1 153 ? -11.700 -6.545 4.197 1.00 88.75 153 ILE A CA 1
ATOM 1213 C C . ILE A 1 153 ? -11.041 -6.350 2.821 1.00 88.75 153 ILE A C 1
ATOM 1215 O O . ILE A 1 153 ? -10.085 -7.045 2.469 1.00 88.75 153 ILE A O 1
ATOM 1219 N N . HIS A 1 154 ? -11.491 -5.358 2.048 1.00 87.56 154 HIS A N 1
ATOM 1220 C CA . HIS A 1 154 ? -10.923 -5.063 0.730 1.00 87.56 154 HIS A CA 1
ATOM 1221 C C . HIS A 1 154 ? -9.463 -4.590 0.764 1.00 87.56 154 HIS A C 1
ATOM 1223 O O . HIS A 1 154 ? -8.736 -4.810 -0.218 1.00 87.56 154 HIS A O 1
ATOM 1229 N N . ARG A 1 155 ? -9.048 -3.915 1.844 1.00 91.25 155 ARG A N 1
ATOM 1230 C CA . ARG A 1 155 ? -7.663 -3.482 2.068 1.00 91.25 155 ARG A CA 1
ATOM 1231 C C . ARG A 1 155 ? -6.778 -4.668 2.426 1.00 91.25 155 ARG A C 1
ATOM 1233 O O . ARG A 1 155 ? -5.766 -4.880 1.763 1.00 91.25 155 ARG A O 1
ATOM 1240 N N . ILE A 1 156 ? -7.170 -5.477 3.409 1.00 90.25 156 ILE A N 1
ATOM 1241 C CA . ILE A 1 156 ? -6.358 -6.625 3.842 1.00 90.25 156 ILE A CA 1
ATOM 1242 C C . ILE A 1 156 ? -6.315 -7.730 2.777 1.00 90.25 156 ILE A C 1
ATOM 1244 O O . ILE A 1 156 ? -5.282 -8.363 2.598 1.00 90.25 156 ILE A O 1
ATOM 1248 N N . GLY A 1 157 ? -7.357 -7.875 1.950 1.00 87.56 157 GLY A N 1
ATOM 1249 C CA . GLY A 1 157 ? -7.367 -8.781 0.789 1.00 87.56 157 GLY A CA 1
ATOM 1250 C C . GLY A 1 157 ? -6.407 -8.391 -0.353 1.00 87.56 157 GLY A C 1
ATOM 1251 O O . GLY A 1 157 ? -6.434 -8.984 -1.441 1.00 87.56 157 GLY A O 1
ATOM 1252 N N . ARG A 1 158 ? -5.580 -7.351 -0.165 1.00 87.44 158 ARG A N 1
ATOM 1253 C CA . ARG A 1 158 ? -4.448 -7.026 -1.050 1.00 87.44 158 ARG A CA 1
ATOM 1254 C C . ARG A 1 158 ? -3.196 -7.844 -0.721 1.00 87.44 158 ARG A C 1
ATOM 1256 O O . ARG A 1 158 ? -2.321 -7.950 -1.580 1.00 87.44 158 ARG A O 1
ATOM 1263 N N . THR A 1 159 ? -3.135 -8.444 0.465 1.00 87.69 159 THR A N 1
ATOM 1264 C CA . THR A 1 159 ? -2.125 -9.438 0.851 1.00 87.69 159 THR A CA 1
ATOM 1265 C C . THR A 1 159 ? -2.732 -10.855 0.860 1.00 87.69 159 THR A C 1
ATOM 1267 O O . THR A 1 159 ? -3.908 -11.018 0.531 1.00 87.69 159 THR A O 1
ATOM 1270 N N . ALA A 1 160 ? -1.917 -11.879 1.132 1.00 77.69 160 ALA A N 1
ATOM 1271 C CA . ALA A 1 160 ? -2.276 -13.305 1.153 1.00 77.69 160 ALA A CA 1
ATOM 1272 C C . ALA A 1 160 ? -3.089 -13.806 -0.059 1.00 77.69 160 ALA A C 1
ATOM 1274 O O . ALA A 1 160 ? -4.160 -14.401 0.073 1.00 77.69 160 ALA A O 1
ATOM 1275 N N . ARG A 1 161 ? -2.592 -13.562 -1.277 1.00 70.25 161 ARG A N 1
ATOM 1276 C CA . ARG A 1 161 ? -3.171 -14.156 -2.495 1.00 70.25 161 ARG A CA 1
ATOM 1277 C C . ARG A 1 161 ? -2.346 -15.363 -2.927 1.00 70.25 161 ARG A C 1
ATOM 1279 O O . ARG A 1 161 ? -1.135 -15.376 -2.752 1.00 70.25 161 ARG A O 1
ATOM 1286 N N . ALA A 1 162 ? -3.005 -16.333 -3.560 1.00 59.09 162 ALA A N 1
ATOM 1287 C CA . ALA A 1 162 ? -2.373 -17.505 -4.175 1.00 59.09 162 ALA A CA 1
ATOM 1288 C C . ALA A 1 162 ? -1.612 -18.448 -3.212 1.00 59.09 162 ALA A C 1
ATOM 1290 O O . ALA A 1 162 ? -0.673 -19.113 -3.635 1.00 59.09 162 ALA A O 1
ATOM 1291 N N . GLY A 1 163 ? -2.047 -18.552 -1.950 1.00 59.75 163 GLY A N 1
ATOM 1292 C CA . GLY A 1 163 ? -1.508 -19.517 -0.978 1.00 59.75 163 GLY A CA 1
ATOM 1293 C C . GLY A 1 163 ? -0.335 -19.012 -0.130 1.00 59.75 163 GLY A C 1
ATOM 1294 O O . GLY A 1 163 ? 0.146 -19.753 0.721 1.00 59.75 163 GLY A O 1
ATOM 1295 N N . GLU A 1 164 ? 0.096 -17.766 -0.331 1.00 67.00 164 GLU A N 1
ATOM 1296 C CA . GLU A 1 164 ? 1.113 -17.101 0.492 1.00 67.00 164 GLU A CA 1
ATOM 1297 C C . GLU A 1 164 ? 0.509 -16.538 1.788 1.00 67.00 164 GLU A C 1
ATOM 1299 O O . GLU A 1 164 ? -0.627 -16.057 1.790 1.00 67.00 164 GLU A O 1
ATOM 1304 N N . SER A 1 165 ? 1.278 -16.542 2.881 1.00 72.62 165 SER A N 1
ATOM 1305 C CA . SER A 1 165 ? 0.902 -15.861 4.125 1.00 72.62 165 SER A CA 1
ATOM 1306 C C . SER A 1 165 ? 1.057 -14.349 3.974 1.00 72.62 165 SER A C 1
ATOM 1308 O O . SER A 1 165 ? 2.104 -13.874 3.535 1.00 72.62 165 SER A O 1
ATOM 1310 N N . GLY A 1 166 ? 0.035 -13.592 4.361 1.00 85.56 166 GLY A N 1
ATOM 1311 C CA . GLY A 1 166 ? 0.051 -12.130 4.354 1.00 85.56 166 GLY A CA 1
ATOM 1312 C C . GLY A 1 166 ? -0.061 -11.537 5.750 1.00 85.56 166 GLY A C 1
ATOM 1313 O O . GLY A 1 166 ? -0.700 -12.138 6.612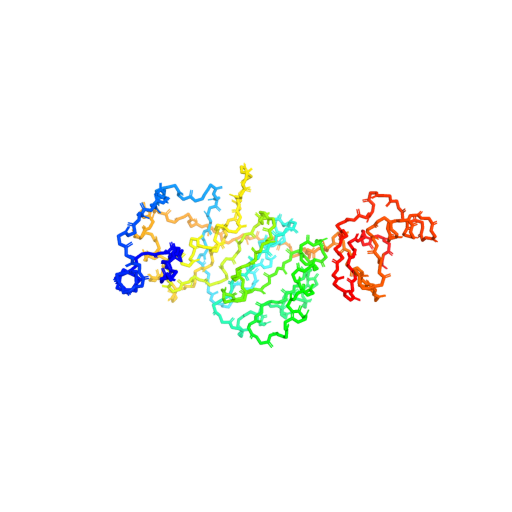 1.00 85.56 166 GLY A O 1
ATOM 1314 N N . LEU A 1 167 ? 0.507 -10.348 5.961 1.00 93.50 167 LEU A N 1
ATOM 1315 C CA . LEU A 1 167 ? 0.396 -9.611 7.223 1.00 93.50 167 LEU A CA 1
ATOM 1316 C C . LEU A 1 167 ? -0.382 -8.306 7.023 1.00 93.50 167 LEU A C 1
ATOM 1318 O O . LEU A 1 167 ? -0.002 -7.452 6.220 1.00 93.50 167 LEU A O 1
ATOM 1322 N N . ALA A 1 168 ? -1.463 -8.137 7.779 1.00 95.62 168 ALA A N 1
ATOM 1323 C CA . ALA A 1 168 ? -2.229 -6.903 7.850 1.00 95.62 168 ALA A CA 1
ATOM 1324 C C . ALA A 1 168 ? -2.134 -6.285 9.246 1.00 95.62 168 ALA A C 1
ATOM 1326 O O . ALA A 1 168 ? -2.577 -6.860 10.239 1.00 95.62 168 ALA A O 1
ATOM 1327 N N . ILE A 1 169 ? -1.603 -5.070 9.310 1.00 98.06 169 ILE A N 1
ATOM 1328 C CA . ILE A 1 169 ? -1.480 -4.303 10.546 1.00 98.06 169 ILE A CA 1
ATOM 1329 C C . ILE A 1 169 ? -2.459 -3.137 10.505 1.00 98.06 169 ILE A C 1
ATOM 1331 O O . ILE A 1 169 ? -2.546 -2.432 9.505 1.00 98.06 169 ILE A O 1
ATOM 1335 N N . SER A 1 170 ? -3.181 -2.897 11.593 1.00 98.38 170 SER A N 1
ATOM 1336 C CA . SER A 1 170 ? -4.129 -1.787 11.690 1.00 98.38 170 SER A CA 1
ATOM 1337 C C . SER A 1 170 ? -3.878 -0.934 12.923 1.00 98.38 170 SER A C 1
ATOM 1339 O O . SER A 1 170 ? -3.750 -1.448 14.033 1.00 98.38 170 SER A O 1
ATOM 1341 N N . PHE A 1 171 ? -3.816 0.383 12.738 1.00 98.56 171 PHE A N 1
ATOM 1342 C CA . PHE A 1 171 ? -3.706 1.327 13.845 1.00 98.56 171 PHE A CA 1
ATOM 1343 C C . PHE A 1 171 ? -5.083 1.828 14.247 1.00 98.56 171 PHE A C 1
ATOM 1345 O O . PHE A 1 171 ? -5.881 2.216 13.396 1.00 98.56 171 PHE A O 1
ATOM 1352 N N . CYS A 1 172 ? -5.322 1.879 15.551 1.00 98.19 172 CYS A N 1
ATOM 1353 C CA . CYS A 1 172 ? -6.544 2.403 16.130 1.00 98.19 172 CYS A CA 1
ATOM 1354 C C . CYS A 1 172 ? -6.196 3.506 17.125 1.00 98.19 172 CYS A C 1
ATOM 1356 O O . CYS A 1 172 ? -5.605 3.252 18.173 1.00 98.19 172 CYS A O 1
ATOM 1358 N N . ALA A 1 173 ? -6.563 4.741 16.804 1.00 97.44 173 ALA A N 1
ATOM 1359 C CA . ALA A 1 173 ? -6.588 5.811 17.786 1.00 97.44 173 ALA A CA 1
ATOM 1360 C C . ALA A 1 173 ? -7.799 5.666 18.719 1.00 97.44 173 ALA A C 1
ATOM 1362 O O . ALA A 1 173 ? -8.782 5.024 18.339 1.00 97.44 173 ALA A O 1
ATOM 1363 N N . PRO A 1 174 ? -7.775 6.277 19.918 1.00 96.69 174 PRO A N 1
ATOM 1364 C CA . PRO A 1 174 ? -8.912 6.233 20.837 1.00 96.69 174 PRO A CA 1
ATOM 1365 C C . PRO A 1 174 ? -10.230 6.687 20.190 1.00 96.69 174 PRO A C 1
ATOM 1367 O O . PRO A 1 174 ? -11.282 6.103 20.441 1.00 96.69 174 PRO A O 1
ATOM 1370 N N . GLU A 1 175 ? -10.185 7.680 19.294 1.00 96.25 175 GLU A N 1
ATOM 1371 C CA . GLU A 1 175 ? -11.362 8.139 18.548 1.00 96.25 175 GLU A CA 1
ATOM 1372 C C . GLU A 1 175 ? -11.880 7.142 17.485 1.00 96.25 175 GLU A C 1
ATOM 1374 O O . GLU A 1 175 ? -12.984 7.307 16.965 1.00 96.25 175 GLU A O 1
ATOM 1379 N N . GLU A 1 176 ? -11.104 6.108 17.151 1.00 97.00 176 GLU A N 1
ATOM 1380 C CA . GLU A 1 176 ? -11.438 5.075 16.161 1.00 97.00 176 GLU A CA 1
ATOM 1381 C C . GLU A 1 176 ? -11.957 3.777 16.797 1.00 97.00 176 GLU A C 1
ATOM 1383 O O . GLU A 1 176 ? -12.426 2.906 16.068 1.00 97.00 176 GLU A O 1
ATOM 1388 N N . ILE A 1 177 ? -11.962 3.659 18.132 1.00 96.56 177 ILE A N 1
ATOM 1389 C CA . ILE A 1 177 ? -12.463 2.477 18.859 1.00 96.56 177 ILE A CA 1
ATOM 1390 C C . ILE A 1 177 ? -13.883 2.062 18.429 1.00 96.56 177 ILE A C 1
ATOM 1392 O O . ILE A 1 177 ? -14.100 0.871 18.209 1.00 96.56 177 ILE A O 1
ATOM 1396 N N . PRO A 1 178 ? -14.849 2.980 18.200 1.00 97.12 178 PRO A N 1
ATOM 1397 C CA . PRO A 1 178 ? -16.158 2.582 17.681 1.00 97.12 178 PRO A CA 1
ATOM 1398 C C . PRO A 1 178 ? -16.091 1.855 16.327 1.00 97.12 178 PRO A C 1
ATOM 1400 O O . PRO A 1 178 ? -16.913 0.982 16.066 1.00 97.12 178 PRO A O 1
ATOM 1403 N N . ARG A 1 179 ? -15.107 2.181 15.475 1.00 96.44 179 ARG A N 1
ATOM 1404 C CA . ARG A 1 179 ? -14.889 1.503 14.185 1.00 96.44 179 ARG A CA 1
ATOM 1405 C C . ARG A 1 179 ? -14.281 0.117 14.384 1.00 96.44 179 ARG A C 1
ATOM 1407 O O . ARG A 1 179 ? -14.671 -0.809 13.686 1.00 96.44 179 ARG A O 1
ATOM 1414 N N . ALA A 1 180 ? -13.366 -0.029 15.345 1.00 96.94 180 ALA A N 1
ATOM 1415 C CA . ALA A 1 180 ? -12.815 -1.329 15.726 1.00 96.94 180 ALA A CA 1
ATOM 1416 C C . ALA A 1 180 ? -13.916 -2.272 16.240 1.00 96.94 180 ALA A C 1
ATOM 1418 O O . ALA A 1 180 ? -14.004 -3.406 15.784 1.00 96.94 180 ALA A O 1
ATOM 1419 N N . ASN A 1 181 ? -14.814 -1.775 17.096 1.00 95.50 181 ASN A N 1
ATOM 1420 C CA . ASN A 1 181 ? -15.947 -2.556 17.602 1.00 95.50 181 ASN A CA 1
ATOM 1421 C C . ASN A 1 181 ? -16.907 -2.975 16.475 1.00 95.50 181 ASN A C 1
ATOM 1423 O O . ASN A 1 181 ? -17.337 -4.123 16.430 1.00 95.50 181 ASN A O 1
ATOM 1427 N N . ALA A 1 182 ? -17.215 -2.068 15.540 1.00 94.88 182 ALA A N 1
ATOM 1428 C CA . ALA A 1 182 ? -18.044 -2.393 14.376 1.00 94.88 182 ALA A CA 1
ATOM 1429 C C . ALA A 1 182 ? -17.389 -3.460 13.478 1.00 94.88 182 ALA A C 1
ATOM 1431 O O . ALA A 1 182 ? -18.076 -4.305 12.908 1.00 94.88 182 ALA A O 1
ATOM 1432 N N . LEU A 1 183 ? -16.056 -3.437 13.366 1.00 93.94 183 LEU A N 1
ATOM 1433 C CA . LEU A 1 183 ? -15.292 -4.455 12.653 1.00 93.94 183 LEU A CA 1
ATOM 1434 C C . LEU A 1 183 ? -15.344 -5.815 13.367 1.00 93.94 183 LEU A C 1
ATOM 1436 O O . LEU A 1 183 ? -15.566 -6.821 12.699 1.00 93.94 183 LEU A O 1
ATOM 1440 N N . GLU A 1 184 ? -15.182 -5.855 14.695 1.00 93.19 184 GLU A N 1
ATOM 1441 C CA . GLU A 1 184 ? -15.343 -7.084 15.495 1.00 93.19 184 GLU A CA 1
ATOM 1442 C C . GLU A 1 184 ? -16.728 -7.695 15.338 1.00 93.19 184 GLU A C 1
ATOM 1444 O O . GLU A 1 184 ? -16.842 -8.901 15.133 1.00 93.19 184 GLU A O 1
ATOM 1449 N N . GLU A 1 185 ? -17.770 -6.866 15.412 1.00 92.50 185 GLU A N 1
ATOM 1450 C CA . GLU A 1 185 ? -19.157 -7.305 15.293 1.00 92.50 185 GLU A CA 1
ATOM 1451 C C . GLU A 1 185 ? -19.446 -7.873 13.901 1.00 92.50 185 GLU A C 1
ATOM 1453 O O . GLU A 1 185 ? -19.993 -8.968 13.790 1.00 92.50 185 GLU A O 1
ATOM 1458 N N . MET A 1 186 ? -19.024 -7.176 12.838 1.00 88.94 186 MET A N 1
ATOM 1459 C CA . MET A 1 186 ? -19.239 -7.640 11.465 1.00 88.94 186 MET A CA 1
ATOM 1460 C C . MET A 1 186 ? -18.477 -8.936 11.170 1.00 88.94 186 MET A C 1
ATOM 1462 O O . MET A 1 186 ? -19.011 -9.829 10.517 1.00 88.94 186 MET A O 1
ATOM 1466 N N . LEU A 1 187 ? -17.225 -9.035 11.621 1.00 85.81 187 LEU A N 1
ATOM 1467 C CA . LEU A 1 187 ? -16.387 -10.210 11.379 1.00 85.81 187 LEU A CA 1
ATOM 1468 C C . LEU A 1 187 ? -16.668 -11.356 12.356 1.00 85.81 187 LEU A C 1
ATOM 1470 O O . LEU A 1 187 ? -16.198 -12.467 12.130 1.00 85.81 187 LEU A O 1
ATOM 1474 N N . ASN A 1 188 ? -17.395 -11.091 13.444 1.00 87.81 188 ASN A N 1
ATOM 1475 C CA . ASN A 1 188 ? -17.612 -12.015 14.552 1.00 87.81 188 ASN A CA 1
ATOM 1476 C C . ASN A 1 188 ? -16.295 -12.627 15.086 1.00 87.81 188 ASN A C 1
ATOM 1478 O O . ASN A 1 188 ? -16.204 -13.821 15.379 1.00 87.81 188 ASN A O 1
ATOM 1482 N N . ILE A 1 189 ? -15.255 -11.794 15.204 1.00 87.19 189 ILE A N 1
ATOM 1483 C CA . ILE A 1 189 ? -13.938 -12.161 15.746 1.00 87.19 189 ILE A CA 1
ATOM 1484 C C . ILE A 1 189 ? -13.546 -11.229 16.889 1.00 87.19 189 ILE A C 1
ATOM 1486 O O . ILE A 1 189 ? -14.046 -10.114 17.000 1.00 87.19 189 ILE A O 1
ATOM 1490 N N . LYS A 1 190 ? -12.576 -11.662 17.698 1.00 91.75 190 LYS A N 1
ATOM 1491 C CA . LYS A 1 190 ? -11.832 -10.756 18.580 1.00 91.75 190 LYS A CA 1
ATOM 1492 C C . LYS A 1 190 ? -10.615 -10.214 17.844 1.00 91.75 190 LYS A C 1
ATOM 1494 O O . LYS A 1 190 ? -9.861 -11.006 17.272 1.00 91.75 190 LYS A O 1
ATOM 1499 N N . LEU A 1 191 ? -10.387 -8.904 17.887 1.00 95.06 191 LEU A N 1
ATOM 1500 C CA . LEU A 1 191 ? -9.178 -8.323 17.306 1.00 95.06 191 LEU A CA 1
ATOM 1501 C C . LEU A 1 191 ? -7.953 -8.727 18.122 1.00 95.06 191 LEU A C 1
ATOM 1503 O O . LEU A 1 191 ? -7.940 -8.720 19.355 1.00 95.06 191 LEU A O 1
ATOM 1507 N N . ASN A 1 192 ? -6.889 -9.051 17.399 1.00 96.06 192 ASN A N 1
ATOM 1508 C CA . ASN A 1 192 ? -5.594 -9.372 17.968 1.00 96.06 192 ASN A CA 1
ATOM 1509 C C . ASN A 1 192 ? -4.829 -8.082 18.301 1.00 96.06 192 ASN A C 1
ATOM 1511 O O . ASN A 1 192 ? -4.052 -7.578 17.486 1.00 96.06 192 ASN A O 1
ATOM 1515 N N . TRP A 1 193 ? -5.083 -7.532 19.487 1.00 97.44 193 TRP A N 1
ATOM 1516 C CA . TRP A 1 193 ? -4.395 -6.344 19.987 1.00 97.44 193 TRP A CA 1
ATOM 1517 C C . TRP A 1 193 ? -2.954 -6.655 20.402 1.00 97.44 193 TRP A C 1
ATOM 1519 O O . TRP A 1 193 ? -2.694 -7.577 21.174 1.00 97.44 193 TRP A O 1
ATOM 1529 N N . GLN A 1 194 ? -2.019 -5.855 19.901 1.00 97.44 194 GLN A N 1
ATOM 1530 C CA . GLN A 1 194 ? -0.583 -5.985 20.100 1.00 97.44 194 GLN A CA 1
ATOM 1531 C C . GLN A 1 194 ? -0.020 -4.762 20.828 1.00 97.44 194 GLN A C 1
ATOM 1533 O O . GLN A 1 194 ? -0.496 -3.634 20.682 1.00 97.44 194 GLN A O 1
ATOM 1538 N N . SER A 1 195 ? 1.051 -4.981 21.586 1.00 92.88 195 SER A N 1
ATOM 1539 C CA . SER A 1 195 ? 1.80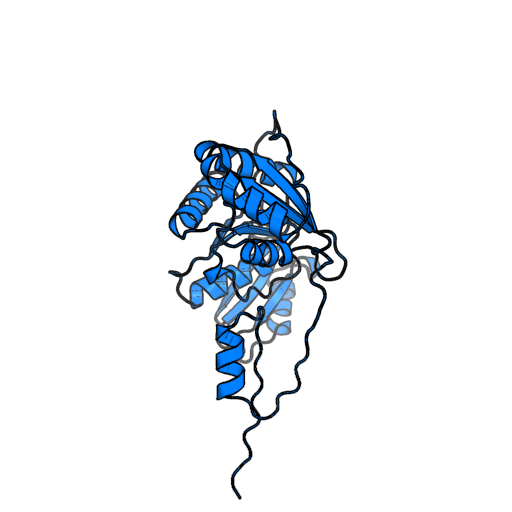2 -3.902 22.230 1.00 92.88 195 SER A CA 1
ATOM 1540 C C . SER A 1 195 ? 2.796 -3.290 21.251 1.00 92.88 195 SER A C 1
ATOM 1542 O O . SER A 1 195 ? 3.543 -4.010 20.588 1.00 92.88 195 SER A O 1
ATOM 1544 N N . ALA A 1 196 ? 2.850 -1.957 21.188 1.00 88.50 196 ALA A N 1
ATOM 1545 C CA . ALA A 1 196 ? 3.817 -1.256 20.350 1.00 88.50 196 ALA A CA 1
ATOM 1546 C C . ALA A 1 196 ? 5.258 -1.694 20.690 1.00 88.50 196 ALA A C 1
ATOM 1548 O O . ALA A 1 196 ? 5.632 -1.699 21.869 1.00 88.50 196 ALA A O 1
ATOM 1549 N N . PRO A 1 197 ? 6.091 -2.029 19.690 1.00 86.12 197 PRO A N 1
ATOM 1550 C CA . PRO A 1 197 ? 7.441 -2.494 19.952 1.00 86.12 197 PRO A CA 1
ATOM 1551 C C . PRO A 1 197 ? 8.302 -1.381 20.571 1.00 86.12 197 PRO A C 1
ATOM 1553 O O . PRO A 1 197 ? 8.300 -0.219 20.134 1.00 86.12 197 PRO A O 1
ATOM 1556 N N . SER A 1 198 ? 9.053 -1.746 21.608 1.00 83.31 198 SER A N 1
ATOM 1557 C CA . SER A 1 198 ? 9.984 -0.872 22.323 1.00 83.31 198 SER A CA 1
ATOM 1558 C C . SER A 1 198 ? 11.428 -1.133 21.880 1.00 83.31 198 SER A C 1
ATOM 1560 O O . SER A 1 198 ? 11.772 -2.223 21.435 1.00 83.31 198 SER A O 1
ATOM 1562 N N . GLY A 1 199 ? 12.283 -0.108 21.955 1.00 81.00 199 GLY A N 1
ATOM 1563 C CA . GLY A 1 199 ? 13.728 -0.259 21.729 1.00 81.00 199 GLY A CA 1
ATOM 1564 C C . GLY A 1 199 ? 14.189 -0.512 20.286 1.00 81.00 199 GLY A C 1
ATOM 1565 O O . GLY A 1 199 ? 15.374 -0.754 20.083 1.00 81.00 199 GLY A O 1
ATOM 1566 N N . LEU A 1 200 ? 13.305 -0.439 19.285 1.00 81.62 200 LEU A N 1
ATOM 1567 C CA . LEU A 1 200 ? 13.695 -0.583 17.877 1.00 81.62 200 LEU A CA 1
ATOM 1568 C C . LEU A 1 200 ? 14.402 0.671 17.351 1.00 81.62 200 LEU A C 1
ATOM 1570 O O . LEU A 1 200 ? 13.880 1.784 17.474 1.00 81.62 200 LEU A O 1
ATOM 1574 N N . SER A 1 201 ? 15.551 0.474 16.705 1.00 84.44 201 SER A N 1
ATOM 1575 C CA . SER A 1 201 ? 16.176 1.479 15.848 1.00 84.44 201 SER A CA 1
ATOM 1576 C C . SER A 1 201 ? 15.465 1.532 14.493 1.00 84.44 201 SER A C 1
ATOM 1578 O O . SER A 1 201 ? 15.066 0.508 13.936 1.00 84.44 201 SER A O 1
ATOM 1580 N N . ILE A 1 202 ? 15.300 2.740 13.953 1.00 88.69 202 ILE A N 1
ATOM 1581 C CA . ILE A 1 202 ? 14.692 2.927 12.633 1.00 88.69 202 ILE A CA 1
ATOM 1582 C C . ILE A 1 202 ? 15.724 2.550 11.569 1.00 88.69 202 ILE A C 1
ATOM 1584 O O . ILE A 1 202 ? 16.806 3.132 11.519 1.00 88.69 202 ILE A O 1
ATOM 1588 N N . THR A 1 203 ? 15.372 1.588 10.719 1.00 92.12 203 THR A N 1
ATOM 1589 C CA . THR A 1 203 ? 16.175 1.155 9.571 1.00 92.12 203 THR A CA 1
ATOM 1590 C C . THR A 1 203 ? 15.369 1.407 8.297 1.00 92.12 203 THR A C 1
ATOM 1592 O O . THR A 1 203 ? 14.291 0.823 8.143 1.00 92.12 203 THR A O 1
ATOM 1595 N N . PRO A 1 204 ? 15.844 2.270 7.383 1.00 91.69 204 PRO A N 1
ATOM 1596 C CA . PRO A 1 204 ? 15.107 2.576 6.166 1.00 91.69 204 PRO A CA 1
ATOM 1597 C C . PRO A 1 204 ? 14.942 1.367 5.244 1.00 91.69 204 PRO A C 1
ATOM 1599 O O . PRO A 1 204 ? 15.879 0.595 5.038 1.00 91.69 204 PRO A O 1
ATOM 1602 N N . LEU A 1 205 ? 13.760 1.222 4.646 1.00 93.88 205 LEU A N 1
ATOM 1603 C CA . LEU A 1 205 ? 13.551 0.302 3.538 1.00 93.88 205 LEU A CA 1
ATOM 1604 C C . LEU A 1 205 ? 14.222 0.873 2.293 1.00 93.88 205 LEU A C 1
ATOM 1606 O O . LEU A 1 205 ? 13.791 1.895 1.767 1.00 93.88 205 LEU A O 1
ATOM 1610 N N . VAL A 1 206 ? 15.226 0.173 1.778 1.00 93.25 206 VAL A N 1
ATOM 1611 C CA . VAL A 1 206 ? 15.891 0.523 0.516 1.00 93.25 206 VAL A CA 1
ATOM 1612 C C . VAL A 1 206 ? 15.324 -0.334 -0.614 1.00 93.25 206 VAL A C 1
ATOM 1614 O O . VAL A 1 206 ? 15.140 -1.538 -0.429 1.00 93.25 206 VAL A O 1
ATOM 1617 N N . ALA A 1 207 ? 15.029 0.275 -1.767 1.00 92.81 207 ALA A N 1
ATOM 1618 C CA . ALA A 1 207 ? 14.617 -0.450 -2.969 1.00 92.81 207 ALA A CA 1
ATOM 1619 C C . ALA A 1 207 ? 15.782 -1.266 -3.542 1.00 92.81 207 ALA A C 1
ATOM 1621 O O . ALA A 1 207 ? 16.905 -0.776 -3.663 1.00 92.81 207 ALA A O 1
ATOM 1622 N N . THR A 1 208 ? 15.498 -2.499 -3.950 1.00 90.06 208 THR A N 1
ATOM 1623 C CA . THR A 1 208 ? 16.476 -3.372 -4.617 1.00 90.06 208 THR A CA 1
ATOM 1624 C C . THR A 1 208 ? 16.528 -3.141 -6.125 1.00 90.06 208 THR A C 1
ATOM 1626 O O . THR A 1 208 ? 17.503 -3.523 -6.769 1.00 90.06 208 THR A O 1
ATOM 1629 N N . MET A 1 209 ? 15.505 -2.486 -6.687 1.00 93.38 209 MET A N 1
ATOM 1630 C CA . MET A 1 209 ? 15.385 -2.200 -8.115 1.00 93.38 209 MET A CA 1
ATOM 1631 C C . MET A 1 209 ? 15.250 -0.695 -8.384 1.00 93.38 209 MET A C 1
ATOM 1633 O O . MET A 1 209 ? 14.724 0.055 -7.570 1.00 93.38 209 MET A O 1
ATOM 1637 N N . ALA A 1 210 ? 15.646 -0.255 -9.568 1.00 94.06 210 ALA A N 1
ATOM 1638 C CA . ALA A 1 210 ? 15.324 1.028 -10.172 1.00 94.06 210 ALA A CA 1
ATOM 1639 C C . ALA A 1 210 ? 14.506 0.775 -11.447 1.00 94.06 210 ALA A C 1
ATOM 1641 O O . ALA A 1 210 ? 14.722 -0.211 -12.145 1.00 94.06 210 ALA A O 1
ATOM 1642 N N . THR A 1 211 ? 13.542 1.642 -11.756 1.00 95.00 211 THR A N 1
ATOM 1643 C CA . THR A 1 211 ? 12.737 1.524 -12.980 1.00 95.00 211 THR A CA 1
ATOM 1644 C C . THR A 1 211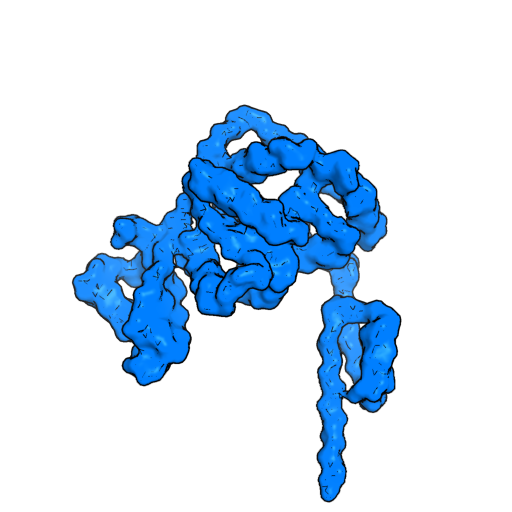 ? 13.213 2.573 -13.966 1.00 95.00 211 THR A C 1
ATOM 1646 O O . THR A 1 211 ? 13.018 3.766 -13.737 1.00 95.00 211 THR A O 1
ATOM 1649 N N . LEU A 1 212 ? 13.796 2.126 -15.073 1.00 93.81 212 LEU A N 1
ATOM 1650 C CA . LEU A 1 212 ? 14.177 2.987 -16.184 1.00 93.81 212 LEU A CA 1
ATOM 1651 C C . LEU A 1 212 ? 12.971 3.196 -17.100 1.00 93.81 212 LEU A C 1
ATOM 1653 O O . LEU A 1 212 ? 12.245 2.248 -17.405 1.00 93.81 212 LEU A O 1
ATOM 1657 N N . CYS A 1 213 ? 12.772 4.435 -17.544 1.00 94.06 213 CYS A N 1
ATOM 1658 C CA . CYS A 1 213 ? 11.793 4.794 -18.564 1.00 94.06 213 CYS A CA 1
ATOM 1659 C C . CYS A 1 213 ? 12.529 5.045 -19.879 1.00 94.06 213 CYS A C 1
ATOM 1661 O O . CYS A 1 213 ? 13.453 5.852 -19.925 1.00 94.06 213 CYS A O 1
ATOM 1663 N N . ILE A 1 214 ? 12.107 4.360 -20.935 1.00 93.25 214 ILE A N 1
ATOM 1664 C CA . ILE A 1 214 ? 12.677 4.472 -22.274 1.00 93.25 214 ILE A CA 1
ATOM 1665 C C . ILE A 1 214 ? 11.637 5.121 -23.180 1.00 93.25 214 ILE A C 1
ATOM 1667 O O . ILE A 1 214 ? 10.499 4.647 -23.282 1.00 93.25 214 ILE A O 1
ATOM 1671 N N . ASP A 1 215 ? 12.045 6.192 -23.856 1.00 91.19 215 ASP A N 1
ATOM 1672 C CA . ASP A 1 215 ? 11.240 6.842 -24.884 1.00 91.19 215 ASP A CA 1
ATOM 1673 C C . ASP A 1 215 ? 11.217 5.958 -26.132 1.00 91.19 215 ASP A C 1
ATOM 1675 O O . ASP A 1 215 ? 12.191 5.831 -26.873 1.00 91.19 215 ASP A O 1
ATOM 1679 N N . GLY A 1 216 ? 10.090 5.282 -26.335 1.00 91.00 216 GLY A N 1
ATOM 1680 C CA . GLY A 1 216 ? 9.948 4.235 -27.335 1.00 91.00 216 GLY A CA 1
ATOM 1681 C C . GLY A 1 216 ? 9.122 3.076 -26.796 1.00 91.00 216 GLY A C 1
ATOM 1682 O O . GLY A 1 216 ? 9.379 2.535 -25.730 1.00 91.00 216 GLY A O 1
ATOM 1683 N N . GLY A 1 217 ? 8.095 2.688 -27.544 1.00 93.50 217 GLY A N 1
ATOM 1684 C CA . GLY A 1 217 ? 7.199 1.602 -27.161 1.00 93.50 217 GLY A CA 1
ATOM 1685 C C . GLY A 1 217 ? 6.733 0.806 -28.371 1.00 93.50 217 GLY A C 1
ATOM 1686 O O . GLY A 1 217 ? 7.396 0.774 -29.410 1.00 93.50 217 GLY A O 1
ATOM 1687 N N . LYS A 1 218 ? 5.540 0.211 -28.287 1.00 94.19 218 LYS A N 1
ATOM 1688 C CA . LYS A 1 218 ? 4.969 -0.600 -29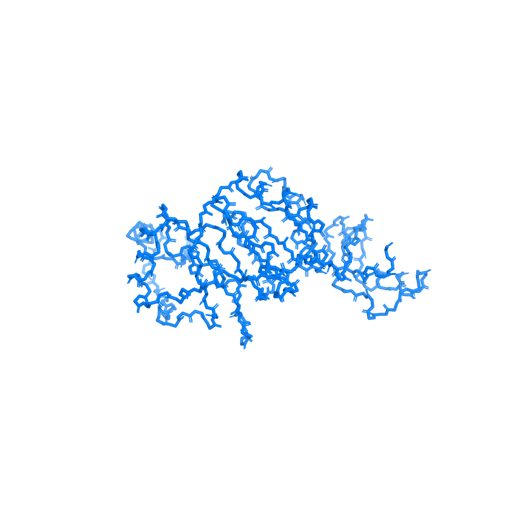.379 1.00 94.19 218 LYS A CA 1
ATOM 1689 C C . LYS A 1 218 ? 4.902 0.160 -30.710 1.00 94.19 218 LYS A C 1
ATOM 1691 O O . LYS A 1 218 ? 5.132 -0.437 -31.757 1.00 94.19 218 LYS A O 1
ATOM 1696 N N . LYS A 1 219 ? 4.623 1.472 -30.691 1.00 95.19 219 LYS A N 1
ATOM 1697 C CA . LYS A 1 219 ? 4.578 2.311 -31.907 1.00 95.19 219 LYS A CA 1
ATOM 1698 C C . LYS A 1 219 ? 5.948 2.477 -32.570 1.00 95.19 219 LYS A C 1
ATOM 1700 O O . LYS A 1 219 ? 6.014 2.576 -33.789 1.00 95.19 219 LYS A O 1
ATOM 1705 N N . ALA A 1 220 ? 7.021 2.434 -31.784 1.00 95.81 220 ALA A N 1
ATOM 1706 C CA . ALA A 1 220 ? 8.397 2.394 -32.274 1.00 95.81 220 ALA A CA 1
ATOM 1707 C C . ALA A 1 220 ? 8.851 0.964 -32.636 1.00 95.81 220 ALA A C 1
ATOM 1709 O O . ALA A 1 220 ? 10.023 0.744 -32.912 1.00 95.81 220 ALA A O 1
ATOM 1710 N N . LYS A 1 221 ? 7.929 -0.014 -32.637 1.00 95.25 221 LYS A N 1
ATOM 1711 C CA . LYS A 1 221 ? 8.179 -1.450 -32.858 1.00 95.25 221 LYS A CA 1
ATOM 1712 C C . LYS A 1 221 ? 9.131 -2.093 -31.841 1.00 95.25 221 LYS A C 1
ATOM 1714 O O . LYS A 1 221 ? 9.625 -3.185 -32.102 1.00 95.25 221 LYS A O 1
ATOM 1719 N N . MET A 1 222 ? 9.318 -1.460 -30.683 1.00 95.62 222 MET A N 1
ATOM 1720 C CA . MET A 1 222 ? 10.179 -1.963 -29.616 1.00 95.62 222 MET A CA 1
ATOM 1721 C C . MET A 1 222 ? 9.592 -3.227 -28.981 1.00 95.62 222 MET A C 1
ATOM 1723 O O . MET A 1 222 ? 8.385 -3.314 -28.721 1.00 95.62 222 MET A O 1
ATOM 1727 N N . ARG A 1 223 ? 10.458 -4.204 -28.716 1.00 95.50 223 ARG A N 1
ATOM 1728 C CA . ARG A 1 223 ? 10.146 -5.478 -28.065 1.00 95.50 223 ARG A CA 1
ATOM 1729 C C . ARG A 1 223 ? 10.965 -5.623 -26.781 1.00 95.50 223 ARG A C 1
ATOM 1731 O O . ARG A 1 223 ? 12.048 -5.053 -26.684 1.00 95.50 223 ARG A O 1
ATOM 1738 N N . PRO A 1 224 ? 10.513 -6.444 -25.813 1.00 94.88 224 PRO A N 1
ATOM 1739 C CA . PRO A 1 224 ? 11.289 -6.696 -24.599 1.00 94.88 224 PRO A CA 1
ATOM 1740 C C . PRO A 1 224 ? 12.704 -7.221 -24.874 1.00 94.88 224 PRO A C 1
ATOM 1742 O O . PRO A 1 224 ? 13.641 -6.826 -24.192 1.00 94.88 224 PRO A O 1
ATOM 1745 N N . GLY A 1 225 ? 12.862 -8.062 -25.903 1.00 94.44 225 GLY A N 1
ATOM 1746 C CA . GLY A 1 225 ? 14.164 -8.600 -26.304 1.00 94.44 225 GLY A CA 1
ATOM 1747 C C . GLY A 1 225 ? 15.152 -7.537 -26.791 1.00 94.44 225 GLY A C 1
ATOM 1748 O O . GLY A 1 225 ? 16.344 -7.691 -26.556 1.00 94.44 225 GLY A O 1
ATOM 1749 N N . ASP A 1 226 ? 14.668 -6.446 -27.395 1.00 94.00 226 ASP A N 1
ATOM 1750 C CA . ASP A 1 226 ? 15.530 -5.352 -27.863 1.00 94.00 226 ASP A CA 1
ATOM 1751 C C . ASP A 1 226 ? 16.148 -4.615 -26.664 1.00 94.00 226 ASP A C 1
ATOM 1753 O O . ASP A 1 226 ? 17.345 -4.343 -26.638 1.00 94.00 226 ASP A O 1
ATOM 1757 N N . ILE A 1 227 ? 15.337 -4.357 -25.630 1.00 94.25 227 ILE A N 1
ATOM 1758 C CA . ILE A 1 227 ? 15.779 -3.714 -24.383 1.00 94.25 227 ILE A CA 1
ATOM 1759 C C . ILE A 1 227 ? 16.726 -4.635 -23.613 1.00 94.25 227 ILE A C 1
ATOM 1761 O O . ILE A 1 227 ? 17.780 -4.197 -23.163 1.00 94.25 227 ILE A O 1
ATOM 1765 N N . LEU A 1 228 ? 16.367 -5.916 -23.483 1.00 94.06 228 LEU A N 1
ATOM 1766 C CA . LEU A 1 228 ? 17.205 -6.911 -22.817 1.00 94.06 228 LEU A CA 1
ATOM 1767 C C . LEU A 1 228 ? 18.577 -7.021 -23.496 1.00 94.06 228 LEU A C 1
ATOM 1769 O O . LEU A 1 228 ? 19.600 -7.019 -22.814 1.00 94.06 228 LEU A O 1
ATOM 1773 N N . GLY A 1 229 ? 18.601 -7.085 -24.830 1.00 93.12 229 GLY A N 1
ATOM 1774 C CA . GLY A 1 229 ? 19.834 -7.147 -25.611 1.00 93.12 229 GLY A CA 1
ATOM 1775 C C . GLY A 1 229 ? 20.707 -5.907 -25.427 1.00 93.12 229 GLY A C 1
ATOM 1776 O O . GLY A 1 229 ? 21.900 -6.047 -25.187 1.00 93.12 229 GLY A O 1
ATOM 1777 N N . ALA A 1 230 ? 20.117 -4.709 -25.453 1.00 92.62 230 ALA A N 1
ATOM 1778 C CA . ALA A 1 230 ? 20.857 -3.465 -25.233 1.00 92.62 230 ALA A CA 1
ATOM 1779 C C . ALA A 1 230 ? 21.453 -3.376 -23.815 1.00 92.62 230 ALA A C 1
ATOM 1781 O O . ALA A 1 230 ? 22.618 -3.020 -23.652 1.00 92.62 230 ALA A O 1
ATOM 1782 N N . LEU A 1 231 ? 20.682 -3.740 -22.782 1.00 92.19 231 LEU A N 1
ATOM 1783 C CA . LEU A 1 231 ? 21.156 -3.706 -21.393 1.00 92.19 231 LEU A CA 1
ATOM 1784 C C . LEU A 1 231 ? 22.268 -4.734 -21.133 1.00 92.19 231 LEU A C 1
ATOM 1786 O O . LEU A 1 231 ? 23.266 -4.413 -20.492 1.00 92.19 231 LEU A O 1
ATOM 1790 N N . THR A 1 232 ? 22.103 -5.963 -21.627 1.00 92.50 232 THR A N 1
ATOM 1791 C CA . THR A 1 232 ? 23.063 -7.054 -21.371 1.00 92.50 232 THR A CA 1
ATOM 1792 C C . THR A 1 232 ? 24.288 -7.024 -22.278 1.00 92.50 232 THR A C 1
ATOM 1794 O O . THR A 1 232 ? 25.359 -7.464 -21.870 1.00 92.50 232 THR A O 1
ATOM 1797 N N . GLY A 1 233 ? 24.149 -6.504 -23.499 1.00 89.69 233 GLY A N 1
ATOM 1798 C CA . GLY A 1 233 ? 25.240 -6.375 -24.458 1.00 89.69 233 GLY A CA 1
ATOM 1799 C C . GLY A 1 233 ? 26.064 -5.113 -24.229 1.00 89.69 233 GLY A C 1
ATOM 1800 O O . GLY A 1 233 ? 27.235 -5.193 -23.867 1.00 89.69 233 GLY A O 1
ATOM 1801 N N . ASP A 1 234 ? 25.446 -3.949 -24.429 1.00 81.06 234 ASP A N 1
ATOM 1802 C CA . ASP A 1 234 ? 26.172 -2.676 -24.523 1.00 81.06 234 ASP A CA 1
ATOM 1803 C C . ASP A 1 234 ? 26.451 -2.045 -23.153 1.00 81.06 234 ASP A C 1
ATOM 1805 O O . ASP A 1 234 ? 27.420 -1.304 -22.991 1.00 81.06 234 ASP A O 1
ATOM 1809 N N . LEU A 1 235 ? 25.601 -2.330 -22.161 1.00 82.94 235 LEU A N 1
ATOM 1810 C CA . LEU A 1 235 ? 25.648 -1.697 -20.839 1.00 82.94 235 LEU A CA 1
ATOM 1811 C C . LEU A 1 235 ? 26.152 -2.626 -19.724 1.00 82.94 235 LEU A C 1
ATOM 1813 O O . LEU A 1 235 ? 26.283 -2.191 -18.582 1.00 82.94 235 LEU A O 1
ATOM 1817 N N . GLY A 1 236 ? 26.469 -3.884 -20.046 1.00 84.69 236 GLY A N 1
ATOM 1818 C CA . GLY A 1 236 ? 27.129 -4.820 -19.132 1.00 84.69 236 GLY A CA 1
ATOM 1819 C C . GLY A 1 236 ? 26.277 -5.315 -17.958 1.00 84.69 236 GLY A C 1
ATOM 1820 O O . GLY A 1 236 ? 26.835 -5.853 -17.003 1.00 84.69 236 GLY A O 1
ATOM 1821 N N . PHE A 1 237 ? 24.950 -5.153 -18.006 1.00 89.50 237 PHE A N 1
ATOM 1822 C CA . PHE A 1 237 ? 24.053 -5.754 -17.016 1.00 89.50 237 PHE A CA 1
ATOM 1823 C C . PHE A 1 237 ? 24.045 -7.274 -17.175 1.00 89.50 237 PHE A C 1
ATOM 1825 O O . PHE A 1 237 ? 24.031 -7.790 -18.294 1.00 89.50 237 PHE A O 1
ATOM 1832 N N . SER A 1 238 ? 23.978 -8.018 -16.074 1.00 90.75 238 SER A N 1
ATOM 1833 C CA . SER A 1 238 ? 23.686 -9.444 -16.176 1.00 90.75 238 SER A CA 1
ATOM 1834 C C . SER A 1 238 ? 22.176 -9.665 -16.338 1.00 90.75 238 SER A C 1
ATOM 1836 O O . SER A 1 238 ? 21.352 -8.826 -15.967 1.00 90.75 238 SER A O 1
ATOM 1838 N N . GLY A 1 239 ? 21.777 -10.815 -16.889 1.00 87.81 239 GLY A N 1
ATOM 1839 C CA . GLY A 1 239 ? 20.354 -11.140 -17.051 1.00 87.81 239 GLY A CA 1
ATOM 1840 C C . GLY A 1 239 ? 19.585 -11.204 -15.724 1.00 87.81 239 GLY A C 1
ATOM 1841 O O . GLY A 1 239 ? 18.391 -10.929 -15.702 1.00 87.81 239 GLY A O 1
ATOM 1842 N N . GLU A 1 240 ? 20.264 -11.521 -14.618 1.00 90.25 240 GLU A N 1
ATOM 1843 C CA . GLU A 1 240 ? 19.681 -11.542 -13.268 1.00 90.25 240 GLU A CA 1
ATOM 1844 C C . GLU A 1 240 ? 19.512 -10.145 -12.656 1.00 90.25 240 GLU A C 1
ATOM 1846 O O . GLU A 1 240 ? 18.797 -9.993 -11.664 1.00 90.25 240 GLU A O 1
ATOM 1851 N N . ASP A 1 241 ? 20.149 -9.123 -13.231 1.00 91.19 241 ASP A N 1
ATOM 1852 C CA . ASP A 1 241 ? 19.988 -7.734 -12.800 1.00 91.19 241 ASP A CA 1
ATOM 1853 C C . ASP A 1 241 ? 18.761 -7.077 -13.427 1.00 91.19 241 ASP A C 1
ATOM 1855 O O . ASP A 1 241 ? 18.388 -5.977 -13.026 1.00 91.19 241 ASP A O 1
ATOM 1859 N N . ILE A 1 242 ? 18.119 -7.743 -14.391 1.00 93.06 242 ILE A N 1
ATOM 1860 C CA . ILE A 1 242 ? 17.004 -7.209 -15.167 1.00 93.06 242 ILE A CA 1
ATOM 1861 C C . ILE A 1 242 ? 15.707 -7.870 -14.706 1.00 93.06 242 ILE A C 1
ATOM 1863 O O . ILE A 1 242 ? 15.516 -9.081 -14.792 1.00 93.06 242 ILE A O 1
ATOM 1867 N N . GLY A 1 243 ? 14.789 -7.045 -14.215 1.00 92.31 243 GLY A N 1
ATOM 1868 C CA . GLY A 1 243 ? 13.457 -7.460 -13.812 1.00 92.31 243 GLY A CA 1
ATOM 1869 C C . GLY A 1 243 ? 12.435 -7.334 -14.941 1.00 92.31 243 GLY A C 1
ATOM 1870 O O . GLY A 1 243 ? 12.704 -7.559 -16.121 1.00 92.31 243 GLY A O 1
ATOM 1871 N N . LYS A 1 244 ? 11.201 -6.989 -14.568 1.00 92.00 244 LYS A N 1
ATOM 1872 C CA . LYS A 1 244 ? 10.078 -6.920 -15.506 1.00 92.00 244 LYS A CA 1
ATOM 1873 C C . LYS A 1 244 ? 10.304 -5.833 -16.564 1.00 92.00 244 LYS A C 1
ATOM 1875 O O . LYS A 1 244 ? 10.688 -4.711 -16.239 1.00 92.00 244 LYS A O 1
ATOM 1880 N N . ILE A 1 245 ? 9.998 -6.172 -17.819 1.00 94.25 245 ILE A N 1
ATOM 1881 C CA . ILE A 1 245 ? 9.979 -5.241 -18.951 1.00 94.25 245 ILE A CA 1
ATOM 1882 C C . ILE A 1 245 ? 8.530 -5.035 -19.398 1.00 94.25 245 ILE A C 1
ATOM 1884 O O . ILE A 1 245 ? 7.852 -5.967 -19.836 1.00 94.25 245 ILE A O 1
ATOM 1888 N N . ASN A 1 246 ? 8.052 -3.800 -19.308 1.00 92.00 246 ASN A N 1
ATOM 1889 C CA . ASN A 1 246 ? 6.708 -3.389 -19.686 1.00 92.00 246 ASN A CA 1
ATOM 1890 C C . ASN A 1 246 ? 6.764 -2.503 -20.932 1.00 92.00 246 ASN A C 1
ATOM 1892 O O . ASN A 1 246 ? 7.298 -1.401 -20.885 1.00 92.00 246 ASN A O 1
ATOM 1896 N N . ILE A 1 247 ? 6.166 -2.946 -22.041 1.00 93.38 247 ILE A N 1
ATOM 1897 C CA . ILE A 1 247 ? 6.093 -2.148 -23.274 1.00 93.38 247 ILE A CA 1
ATOM 1898 C C . ILE A 1 247 ? 4.704 -1.513 -23.401 1.00 93.38 247 ILE A C 1
ATOM 1900 O O . ILE A 1 247 ? 3.705 -2.206 -23.623 1.00 93.38 247 ILE A O 1
ATOM 1904 N N . HIS A 1 248 ? 4.644 -0.187 -23.319 1.00 91.25 248 HIS A N 1
ATOM 1905 C CA . HIS A 1 248 ? 3.448 0.623 -23.558 1.00 91.25 248 HIS A CA 1
ATOM 1906 C C . HIS A 1 248 ? 3.439 1.152 -25.007 1.00 91.25 248 HIS A C 1
ATOM 1908 O O . HIS A 1 248 ? 4.377 0.904 -25.767 1.00 91.25 248 HIS A O 1
ATOM 1914 N N . PRO A 1 249 ? 2.373 1.834 -25.474 1.00 92.69 249 PRO A N 1
ATOM 1915 C CA . PRO A 1 249 ? 2.321 2.322 -26.852 1.00 92.69 249 PRO A CA 1
ATOM 1916 C C . PRO A 1 249 ? 3.476 3.259 -27.229 1.00 92.69 249 PRO A C 1
ATOM 1918 O O . PRO A 1 249 ? 4.005 3.141 -28.333 1.00 92.69 249 PRO A O 1
ATOM 1921 N N . THR A 1 250 ? 3.859 4.166 -26.330 1.00 92.62 250 THR A N 1
ATOM 1922 C CA . THR A 1 250 ? 4.851 5.228 -26.581 1.00 92.62 250 THR A CA 1
ATOM 1923 C C . THR A 1 250 ? 6.102 5.144 -25.712 1.00 92.62 250 THR A C 1
ATOM 1925 O O . THR A 1 250 ? 7.100 5.747 -26.076 1.00 92.62 250 THR A O 1
ATOM 1928 N N . HIS A 1 251 ? 6.071 4.382 -24.621 1.00 93.62 251 HIS A N 1
ATOM 1929 C CA . HIS A 1 251 ? 7.197 4.227 -23.699 1.00 93.62 251 HIS A CA 1
ATOM 1930 C C . HIS A 1 251 ? 7.394 2.753 -23.360 1.00 93.62 251 HIS A C 1
ATOM 1932 O O . HIS A 1 251 ? 6.468 1.944 -23.502 1.00 93.62 251 HIS A O 1
ATOM 1938 N N . ALA A 1 252 ? 8.571 2.424 -22.855 1.00 94.56 252 ALA A N 1
ATOM 1939 C CA . ALA A 1 252 ? 8.860 1.154 -22.222 1.00 94.56 252 ALA A CA 1
ATOM 1940 C C . ALA A 1 252 ? 9.451 1.392 -20.834 1.00 94.56 252 ALA A C 1
ATOM 1942 O O . ALA A 1 252 ? 10.137 2.383 -20.600 1.00 94.56 252 ALA A O 1
ATOM 1943 N N . TYR A 1 253 ? 9.179 0.472 -19.918 1.00 95.00 253 TYR A N 1
ATOM 1944 C CA . TYR A 1 253 ? 9.737 0.482 -18.575 1.00 95.00 253 TYR A CA 1
ATOM 1945 C C . TYR A 1 253 ? 10.487 -0.815 -18.333 1.00 95.00 253 TYR A C 1
ATOM 1947 O O . TYR A 1 253 ? 9.994 -1.885 -18.694 1.00 95.00 253 TYR A O 1
ATOM 1955 N N . VAL A 1 254 ? 11.652 -0.728 -17.706 1.00 95.62 254 VAL A N 1
ATOM 1956 C CA . VAL A 1 254 ? 12.446 -1.893 -17.312 1.00 95.62 254 VAL A CA 1
ATOM 1957 C C . VAL A 1 254 ? 12.940 -1.714 -15.887 1.00 95.62 254 VAL A C 1
ATOM 1959 O O . VAL A 1 254 ? 13.465 -0.661 -15.533 1.00 95.62 254 VAL A O 1
ATOM 1962 N N . ALA A 1 255 ? 12.731 -2.735 -15.062 1.00 94.81 255 ALA A N 1
ATOM 1963 C CA . ALA A 1 255 ? 13.328 -2.800 -13.738 1.00 94.81 255 ALA A CA 1
ATOM 1964 C C . ALA A 1 255 ? 14.781 -3.284 -13.854 1.00 94.81 255 ALA A C 1
ATOM 1966 O O . ALA A 1 255 ? 15.029 -4.287 -14.519 1.00 94.81 255 ALA A O 1
ATOM 1967 N N . VAL A 1 256 ? 15.717 -2.621 -13.183 1.00 94.88 256 VAL A N 1
ATOM 1968 C CA . VAL A 1 256 ? 17.127 -3.029 -13.078 1.00 94.88 256 VAL A CA 1
ATOM 1969 C C . VAL A 1 256 ? 17.585 -2.985 -11.621 1.00 94.88 256 VAL A C 1
ATOM 1971 O O . VAL A 1 256 ? 17.056 -2.178 -10.864 1.00 94.88 256 VAL A O 1
ATOM 1974 N N . LYS A 1 257 ? 18.532 -3.819 -11.181 1.00 92.12 257 LYS A N 1
ATOM 1975 C CA . LYS A 1 257 ? 19.033 -3.748 -9.795 1.00 92.12 257 LYS A CA 1
ATOM 1976 C C . LYS A 1 257 ? 19.721 -2.411 -9.509 1.00 92.12 257 LYS A C 1
ATOM 1978 O O . LYS A 1 257 ? 20.491 -1.912 -10.328 1.00 92.12 257 LYS A O 1
ATOM 1983 N N . THR A 1 258 ? 19.499 -1.869 -8.311 1.00 85.75 258 THR A N 1
ATOM 1984 C CA . THR A 1 258 ? 20.050 -0.566 -7.887 1.00 85.75 258 THR A CA 1
ATOM 1985 C C . THR A 1 258 ? 21.570 -0.533 -7.777 1.00 85.75 258 THR A C 1
ATOM 1987 O O . THR A 1 258 ? 22.142 0.542 -7.848 1.00 85.75 258 THR A O 1
ATOM 1990 N N . VAL A 1 259 ? 22.255 -1.676 -7.677 1.00 76.88 259 VAL A N 1
ATOM 1991 C CA . VAL A 1 259 ? 23.734 -1.721 -7.659 1.00 76.88 259 VAL A CA 1
ATOM 1992 C C . VAL A 1 259 ? 24.384 -1.166 -8.937 1.00 76.88 259 VAL A C 1
ATOM 1994 O O . VAL A 1 259 ? 25.581 -0.897 -8.943 1.00 76.88 259 VAL A O 1
ATOM 1997 N N . HIS A 1 260 ? 23.598 -0.975 -10.000 1.00 64.31 260 HIS A N 1
ATOM 1998 C CA . HIS A 1 260 ? 24.020 -0.378 -11.267 1.00 64.31 260 HIS A CA 1
ATOM 1999 C C . HIS A 1 260 ? 23.518 1.065 -11.470 1.00 64.31 260 HIS A C 1
ATOM 2001 O O . HIS A 1 260 ? 23.638 1.589 -12.578 1.00 64.31 260 HIS A O 1
ATOM 2007 N N . CYS A 1 261 ? 22.905 1.688 -10.456 1.00 58.81 261 CYS A N 1
ATOM 2008 C CA . CYS A 1 261 ? 22.335 3.039 -10.511 1.00 58.81 261 CYS A CA 1
ATOM 2009 C C . CYS A 1 261 ? 22.924 3.919 -9.406 1.00 58.81 261 CYS A C 1
ATOM 2011 O O . CYS A 1 261 ? 23.744 4.797 -9.748 1.00 58.81 261 CYS A O 1
#

Secondary structure (DSSP, 8-state):
---PPP-----SS--HHHHHHHHHH-SS--------SS---SEEEEEEE--GGGHHHHHHHHHHHH--SSEEEEESSHHHHHHHHHHHHHTT--EEEE-TTS-HHHHHHHHHHHHTTS-SEEEEEHHHHTT-----BSEEEESS--SSHHHHHHHHTTBS-TT--EEEEEEE-GGGHHHHHHHHHHHTS---B-PPPPSPPP-PPPPSEEEEEEE--GGGT--HHHHHHHHHHTS---GGGEEEEEE-SSEEEEEEEGGG-